Protein AF-W5NBL3-F1 (afdb_monomer)

Foldseek 3Di:
DDPPPPPPPPVPDDFDALVNLVVVLVVCVVVPPPDDPVNVVSVVLSVLLVVLLVVLVCLVVVVPPDQAALVRLVVSLVSQVPRRGDDPSSVVSVVLSVLVVVLVVVLVVQVVVCVVPNRDLVVLVVSLVSQVPRSHRYPSNVVSVVSNVVVVCCVPPPVNVVVVVVVVVVVVVVVVVVVVVVVVVVVVVVVD

InterPro domains:
  IPR013637 Lysine-specific demethylase-like domain [PF08429] (12-159)

Nearest PDB structures (foldseek):
  4e40-assembly1_A  TM=1.946E-01  e=9.598E+00  Trypanosoma congolense IL3000
  3mkq-assembly1_E  TM=2.022E-01  e=9.598E+00  Saccharomyces cerevisiae YJM789

Structure (mmCIF, N/CA/C/O backbone):
data_AF-W5NBL3-F1
#
_entry.id   AF-W5NBL3-F1
#
loop_
_atom_site.group_PDB
_atom_site.id
_atom_site.type_symbol
_atom_site.label_atom_id
_atom_site.label_alt_id
_atom_site.label_comp_id
_atom_site.label_asym_id
_atom_site.label_entity_id
_atom_site.label_seq_id
_atom_site.pdbx_PDB_ins_code
_atom_site.Cartn_x
_atom_site.Cartn_y
_atom_site.Cartn_z
_atom_site.occupancy
_atom_site.B_iso_or_equiv
_atom_site.auth_seq_id
_atom_site.auth_comp_id
_atom_site.auth_asym_id
_atom_site.auth_atom_id
_atom_site.pdbx_PDB_model_num
ATOM 1 N N . MET A 1 1 ? -31.656 20.818 53.619 1.00 37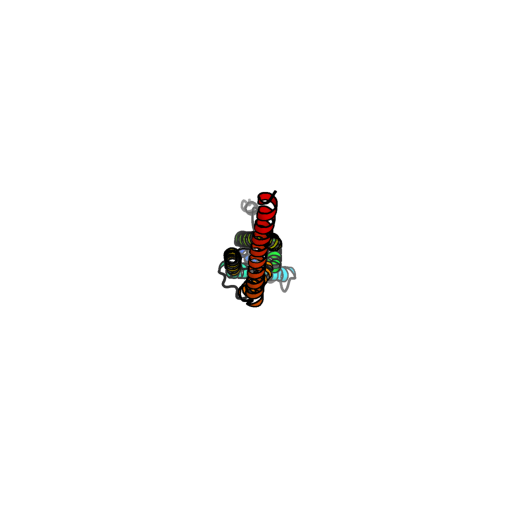.03 1 MET A N 1
ATOM 2 C CA . MET A 1 1 ? -31.880 21.407 52.280 1.00 37.03 1 MET A CA 1
ATOM 3 C C . MET A 1 1 ? -30.697 21.038 51.405 1.00 37.03 1 MET A C 1
ATOM 5 O O . MET A 1 1 ? -29.567 21.340 51.757 1.00 37.03 1 MET A O 1
ATOM 9 N N . ASN A 1 2 ? -30.972 20.262 50.359 1.00 30.50 2 ASN A N 1
ATOM 10 C CA . ASN A 1 2 ? -30.007 19.524 49.548 1.00 30.50 2 ASN A CA 1
ATOM 11 C C . ASN A 1 2 ? -29.159 20.445 48.662 1.00 30.50 2 ASN A C 1
ATOM 13 O O . ASN A 1 2 ? -29.664 20.967 47.674 1.00 30.50 2 ASN A O 1
ATOM 17 N N . VAL A 1 3 ? -27.866 20.571 48.968 1.00 37.00 3 VAL A N 1
ATOM 18 C CA . VAL A 1 3 ? -26.876 21.281 48.127 1.00 37.00 3 VAL A CA 1
ATOM 19 C C . VAL A 1 3 ? -26.026 20.295 47.299 1.00 37.00 3 VAL A C 1
ATOM 21 O O . VAL A 1 3 ? -24.990 20.648 46.759 1.00 37.00 3 VAL A O 1
ATOM 24 N N . GLN A 1 4 ? -26.452 19.036 47.150 1.00 35.47 4 GLN A N 1
ATOM 25 C CA . GLN A 1 4 ? -25.692 18.019 46.398 1.00 35.47 4 GLN A CA 1
ATOM 26 C C . GLN A 1 4 ? -26.285 17.648 45.029 1.00 35.47 4 GLN A C 1
ATOM 28 O O . GLN A 1 4 ? -25.858 16.677 44.415 1.00 35.47 4 GLN A O 1
ATOM 33 N N . ARG A 1 5 ? -27.257 18.412 44.509 1.00 39.81 5 ARG A N 1
ATOM 34 C CA . ARG A 1 5 ? -27.985 18.036 43.280 1.00 39.81 5 ARG A CA 1
ATOM 35 C C . ARG A 1 5 ? -27.506 18.684 41.977 1.00 39.81 5 ARG A C 1
ATOM 37 O O . ARG A 1 5 ? -28.115 18.435 40.946 1.00 39.81 5 ARG A O 1
ATOM 44 N N . TYR A 1 6 ? -26.429 19.467 41.992 1.00 27.86 6 TYR A N 1
ATOM 45 C CA . TYR A 1 6 ? -25.978 20.206 40.803 1.00 27.86 6 TYR A CA 1
ATOM 46 C C . TYR A 1 6 ? -24.479 20.077 40.534 1.00 27.86 6 TYR A C 1
ATOM 48 O O . TYR A 1 6 ? -23.833 21.052 40.184 1.00 27.86 6 TYR A O 1
ATOM 56 N N . ARG A 1 7 ? -23.909 18.877 40.693 1.00 37.22 7 ARG A N 1
ATOM 57 C CA . ARG A 1 7 ? -22.543 18.598 40.212 1.00 37.22 7 ARG A CA 1
ATOM 58 C C . ARG A 1 7 ? -22.493 17.612 39.035 1.00 37.22 7 ARG A C 1
ATOM 60 O O . ARG A 1 7 ? -21.424 17.136 38.692 1.00 37.22 7 ARG A O 1
ATOM 67 N N . TRP A 1 8 ? -23.645 17.334 38.419 1.00 31.02 8 TRP A N 1
ATOM 68 C CA . TRP A 1 8 ? -23.810 16.372 37.318 1.00 31.02 8 TRP A CA 1
ATOM 69 C C . TRP A 1 8 ? -24.085 17.031 35.957 1.00 31.02 8 TRP A C 1
ATOM 71 O O . TRP A 1 8 ? -24.668 16.398 35.090 1.00 31.02 8 TRP A O 1
ATOM 81 N N . ARG A 1 9 ? -23.743 18.313 35.765 1.00 35.69 9 ARG A N 1
ATOM 82 C CA . ARG A 1 9 ? -24.033 19.010 34.495 1.00 35.69 9 ARG A CA 1
ATOM 83 C C . ARG A 1 9 ? -22.911 19.917 33.987 1.00 35.69 9 ARG A C 1
ATOM 85 O O . ARG A 1 9 ? -23.159 20.824 33.215 1.00 35.69 9 ARG A O 1
ATOM 92 N N . GLU A 1 10 ? -21.678 19.700 34.431 1.00 31.27 10 GLU A N 1
ATOM 93 C CA . GLU A 1 10 ? -20.535 20.539 34.018 1.00 31.27 10 GLU A CA 1
ATOM 94 C C . GLU A 1 10 ? -19.306 19.719 33.606 1.00 31.27 10 GLU A C 1
ATOM 96 O O . GLU A 1 10 ? -18.184 20.211 33.596 1.00 31.27 10 GLU A O 1
ATOM 101 N N . ARG A 1 11 ? -19.526 18.455 33.229 1.00 33.31 11 ARG A N 1
ATOM 102 C CA . ARG A 1 11 ? -18.550 17.645 32.488 1.00 33.31 11 ARG A CA 1
ATOM 103 C C . ARG A 1 11 ? -19.181 17.091 31.206 1.00 33.31 11 ARG A C 1
ATOM 105 O O . ARG A 1 11 ? -18.960 15.955 30.828 1.00 33.31 11 ARG A O 1
ATOM 112 N N . GLU A 1 12 ? -20.054 17.898 30.610 1.00 41.16 12 GLU A N 1
ATOM 113 C CA . GLU A 1 12 ? -20.804 17.600 29.386 1.00 41.16 12 GLU A CA 1
ATOM 114 C C . GLU A 1 12 ? -20.165 18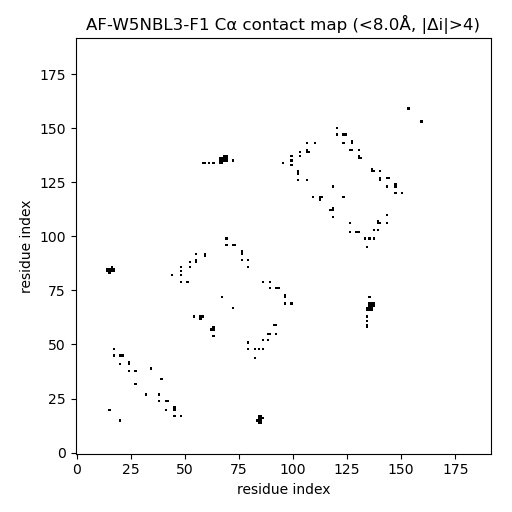.336 28.196 1.00 41.16 12 GLU A C 1
ATOM 116 O O . GLU A 1 12 ? -20.838 18.993 27.408 1.00 41.16 12 GLU A O 1
ATOM 121 N N . SER A 1 13 ? -18.836 18.270 28.103 1.00 37.91 13 SER A N 1
ATOM 122 C CA . SER A 1 13 ? -18.111 18.616 26.885 1.00 37.91 13 SER A CA 1
ATOM 123 C C . SER A 1 13 ? -16.992 17.611 26.711 1.00 37.91 13 SER A C 1
ATOM 125 O O . SER A 1 13 ? -16.124 17.494 27.573 1.00 37.91 13 SER A O 1
ATOM 127 N N . GLU A 1 14 ? -17.089 16.927 25.580 1.00 41.47 14 GLU A N 1
ATOM 128 C CA . GLU A 1 14 ? -16.038 16.166 24.924 1.00 41.47 14 GLU A CA 1
ATOM 129 C C . GLU A 1 14 ? -15.692 14.814 25.568 1.00 41.47 14 GLU A C 1
ATOM 131 O O . GLU A 1 14 ? -14.856 14.689 26.452 1.00 41.47 14 GLU A O 1
ATOM 136 N N . GLU A 1 15 ? -16.314 13.793 24.961 1.00 45.00 15 GLU A N 1
ATOM 137 C CA . GLU A 1 15 ? -15.735 12.466 24.728 1.00 45.00 15 GLU A CA 1
ATOM 138 C C . GLU A 1 15 ? -15.933 11.436 25.853 1.00 45.00 15 GLU A C 1
ATOM 140 O O . GLU A 1 15 ? -15.159 11.342 26.800 1.00 45.00 15 GLU A O 1
ATOM 145 N N . THR A 1 16 ? -16.952 10.576 25.713 1.00 50.91 16 THR A N 1
ATOM 146 C CA . THR A 1 16 ? -17.066 9.352 26.521 1.00 50.91 16 THR A CA 1
ATOM 147 C C . THR A 1 16 ? -15.869 8.448 26.227 1.00 50.91 16 THR A C 1
ATOM 149 O O . THR A 1 16 ? -15.823 7.772 25.193 1.00 50.91 16 THR A O 1
ATOM 152 N N . GLY A 1 17 ? -14.872 8.469 27.111 1.00 59.44 17 GLY A N 1
ATOM 153 C CA . GLY A 1 17 ? -13.702 7.602 27.032 1.00 59.44 17 GLY A CA 1
ATOM 154 C C . GLY A 1 17 ? -14.076 6.132 27.234 1.00 59.44 17 GLY A C 1
ATOM 155 O O . GLY A 1 17 ? -15.089 5.809 27.857 1.00 59.44 17 GLY A O 1
ATOM 156 N N . LEU A 1 18 ? -13.230 5.222 26.740 1.00 65.00 18 LEU A N 1
ATOM 157 C CA . LEU A 1 18 ? -13.359 3.771 26.951 1.00 65.00 18 LEU A CA 1
ATOM 158 C C . LEU A 1 18 ? -13.580 3.412 28.439 1.00 65.00 18 LEU A C 1
ATOM 160 O O . LEU A 1 18 ? -14.327 2.487 28.752 1.00 65.00 18 LEU A O 1
ATOM 164 N N . GLU A 1 19 ? -13.000 4.199 29.349 1.00 62.28 19 GLU A N 1
ATOM 165 C CA . GLU A 1 19 ? -13.149 4.071 30.804 1.00 62.28 19 GLU A CA 1
ATOM 166 C C . GLU A 1 19 ? -14.587 4.321 31.298 1.00 62.28 19 GLU A C 1
ATOM 168 O O . GLU A 1 19 ? -15.054 3.630 32.203 1.00 62.28 19 GLU A O 1
ATOM 173 N N . GLU A 1 20 ? -15.331 5.252 30.693 1.00 65.88 20 GLU A N 1
ATOM 174 C CA . GLU A 1 20 ? -16.729 5.518 31.063 1.00 65.88 20 GLU A CA 1
ATOM 175 C C . GLU A 1 20 ? -17.661 4.399 30.583 1.00 65.88 20 GLU A C 1
ATOM 177 O O . GLU A 1 20 ? -18.595 4.015 31.290 1.00 65.88 20 GLU A O 1
ATOM 182 N N . LEU A 1 21 ? -17.373 3.810 29.417 1.00 66.25 21 LEU A N 1
ATOM 183 C CA . LEU A 1 21 ? -18.099 2.639 28.921 1.00 66.25 21 LEU A CA 1
ATOM 184 C C . LEU A 1 21 ? -17.831 1.403 29.799 1.00 66.25 21 LEU A C 1
ATOM 186 O O . LEU A 1 21 ? -18.770 0.676 30.134 1.00 66.25 21 LEU A O 1
ATOM 190 N N . GLN A 1 22 ? -16.583 1.193 30.231 1.00 66.94 22 GLN A N 1
ATOM 191 C CA . GLN A 1 22 ? -16.223 0.131 31.179 1.00 66.94 22 GLN A CA 1
ATOM 192 C C . GLN A 1 22 ? -16.875 0.344 32.560 1.00 66.94 22 GLN A C 1
ATOM 194 O O . GLN A 1 22 ? -17.390 -0.613 33.138 1.00 66.94 22 GLN A O 1
ATOM 199 N N . ALA A 1 23 ? -16.958 1.5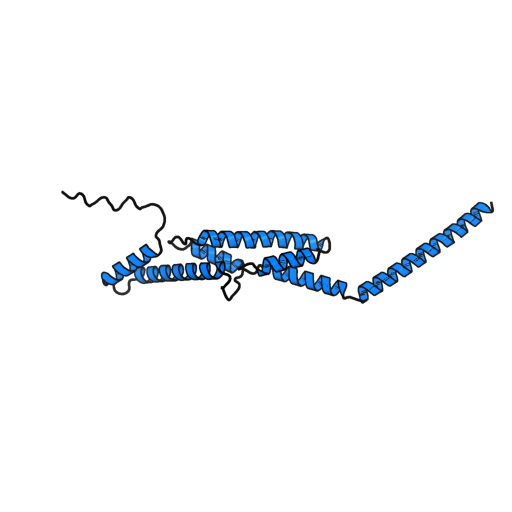85 33.052 1.00 71.62 23 ALA A N 1
ATOM 200 C CA . ALA A 1 23 ? -17.649 1.906 34.304 1.00 71.62 23 ALA A CA 1
ATOM 201 C C . ALA A 1 23 ? -19.166 1.637 34.233 1.00 71.62 23 ALA A C 1
ATOM 203 O O . ALA A 1 23 ? -19.743 1.085 35.171 1.00 71.62 23 ALA A O 1
ATOM 204 N N . LEU A 1 24 ? -19.812 1.964 33.106 1.00 66.69 24 LEU A N 1
ATOM 205 C CA . LEU A 1 24 ? -21.232 1.665 32.869 1.00 66.69 24 LEU A CA 1
ATOM 206 C C . LEU A 1 24 ? -21.509 0.157 32.799 1.00 66.69 24 LEU A C 1
ATOM 208 O O . LEU A 1 24 ? -22.550 -0.302 33.277 1.00 66.69 24 LEU A O 1
ATOM 212 N N . ARG A 1 25 ? -20.579 -0.626 32.236 1.00 68.69 25 ARG A N 1
ATOM 213 C CA . ARG A 1 25 ? -20.635 -2.095 32.272 1.00 68.69 25 ARG A CA 1
ATOM 214 C C . ARG A 1 25 ? -20.564 -2.593 33.714 1.00 68.69 25 ARG A C 1
ATOM 216 O O . ARG A 1 25 ? -21.411 -3.391 34.115 1.00 68.69 25 ARG A O 1
ATOM 223 N N . ASP A 1 26 ? -19.597 -2.117 34.491 1.00 65.94 26 ASP A N 1
ATOM 224 C CA . ASP A 1 26 ? -19.386 -2.574 35.865 1.00 65.94 26 ASP A CA 1
ATOM 225 C C . ASP A 1 26 ? -20.602 -2.236 36.751 1.00 65.94 26 ASP A C 1
ATOM 227 O O . ASP A 1 26 ? -21.132 -3.129 37.416 1.00 65.94 26 ASP A O 1
ATOM 231 N N . GLU A 1 27 ? -21.164 -1.025 36.645 1.00 70.25 27 GLU A N 1
ATOM 232 C CA . GLU A 1 27 ? -22.400 -0.630 37.347 1.00 70.25 27 GLU A CA 1
ATOM 233 C C . GLU A 1 27 ? -23.605 -1.508 36.953 1.00 70.25 27 GLU A C 1
ATOM 235 O O . GLU A 1 27 ? -24.423 -1.896 37.796 1.00 70.25 27 GLU A O 1
ATOM 240 N N . ALA A 1 28 ? -23.719 -1.873 35.674 1.00 64.19 28 ALA A N 1
ATOM 241 C CA . ALA A 1 28 ? -24.789 -2.736 35.184 1.00 64.19 28 ALA A CA 1
ATOM 242 C C . ALA A 1 28 ? -24.640 -4.200 35.654 1.00 64.19 28 ALA A C 1
ATOM 244 O O . ALA A 1 28 ? -25.650 -4.850 35.955 1.00 64.19 28 ALA A O 1
ATOM 245 N N . THR A 1 29 ? -23.407 -4.705 35.791 1.00 60.53 29 THR A N 1
ATOM 246 C CA . THR A 1 29 ? -23.136 -6.030 36.381 1.00 60.53 29 THR A CA 1
ATOM 247 C C . THR A 1 29 ? -23.397 -6.057 37.888 1.00 60.53 29 THR A C 1
ATOM 249 O O . THR A 1 29 ? -23.978 -7.017 38.401 1.00 60.53 29 THR A O 1
ATOM 252 N N . GLU A 1 30 ? -23.066 -4.974 38.592 1.00 61.22 30 GLU A N 1
ATOM 253 C CA . GLU A 1 30 ? -23.263 -4.834 40.036 1.00 61.22 30 GLU A CA 1
ATOM 254 C C . GLU A 1 30 ? -24.755 -4.722 40.393 1.00 61.22 30 GLU A C 1
ATOM 256 O O . GLU A 1 30 ? -25.224 -5.291 41.385 1.00 61.22 30 GLU A O 1
ATOM 261 N N . ARG A 1 31 ? -25.544 -4.082 39.518 1.00 61.78 31 ARG A N 1
ATOM 262 C CA . ARG A 1 31 ? -27.007 -3.987 39.639 1.00 61.78 31 ARG A CA 1
ATOM 263 C C . ARG A 1 31 ? -27.772 -5.246 39.225 1.00 61.78 31 ARG A C 1
ATOM 265 O O . ARG A 1 31 ? -28.998 -5.251 39.339 1.00 61.78 31 ARG A O 1
ATOM 272 N N . LYS A 1 32 ? -27.079 -6.320 38.822 1.00 54.59 32 LYS A N 1
ATOM 273 C CA . LYS A 1 32 ? -27.667 -7.623 38.459 1.00 54.59 32 LYS A CA 1
ATOM 274 C C . LYS A 1 32 ? -28.821 -7.495 37.460 1.00 54.59 32 LYS A C 1
ATOM 276 O O . LYS A 1 32 ? -29.897 -8.042 37.689 1.00 54.59 32 LYS A O 1
ATOM 281 N N . PHE A 1 33 ? -28.608 -6.782 36.356 1.00 50.31 33 PHE A N 1
ATOM 282 C CA . PHE A 1 33 ? -29.510 -6.860 35.206 1.00 50.31 33 PHE A CA 1
ATOM 283 C C . PHE A 1 33 ? -29.160 -8.123 34.398 1.00 50.31 33 PHE A C 1
ATOM 285 O O . PHE A 1 33 ? -28.118 -8.130 33.744 1.00 50.31 33 PHE A O 1
ATOM 292 N N . PRO A 1 34 ? -29.953 -9.214 34.451 1.00 51.62 34 PRO A N 1
ATOM 293 C CA . PRO A 1 34 ? -29.682 -10.386 33.624 1.00 51.62 34 PRO A CA 1
ATOM 294 C C . PRO A 1 34 ? -29.921 -10.037 32.143 1.00 51.62 34 PRO A C 1
ATOM 296 O O . PRO A 1 34 ? -30.946 -9.440 31.827 1.00 51.62 34 PRO A O 1
ATOM 299 N N . ASP A 1 35 ? -28.948 -10.369 31.284 1.00 54.84 35 ASP A N 1
ATOM 300 C CA . ASP A 1 35 ? -28.950 -10.285 29.807 1.00 54.84 35 ASP A CA 1
ATOM 301 C C . ASP A 1 35 ? -29.894 -9.236 29.193 1.00 54.84 35 ASP A C 1
ATOM 303 O O . ASP A 1 35 ? -30.949 -9.534 28.633 1.00 54.84 35 ASP A O 1
ATOM 307 N N . ASN A 1 36 ? -29.491 -7.971 29.290 1.00 65.44 36 ASN A N 1
ATOM 308 C CA . ASN A 1 36 ? -30.142 -6.881 28.574 1.00 65.44 36 ASN A CA 1
ATOM 309 C C . ASN A 1 36 ? -29.451 -6.687 27.212 1.00 65.44 36 ASN A C 1
ATOM 311 O O . ASN A 1 36 ? -28.223 -6.609 27.154 1.00 65.44 36 ASN A O 1
ATOM 315 N N . GLU A 1 37 ? -30.210 -6.539 26.124 1.00 73.56 37 GLU A N 1
ATOM 316 C CA . GLU A 1 37 ? -29.665 -6.213 24.793 1.00 73.56 37 GLU A CA 1
ATOM 317 C C . GLU A 1 37 ? -28.780 -4.957 24.821 1.00 73.56 37 GLU A C 1
ATOM 319 O O . GLU A 1 37 ? -27.816 -4.847 24.067 1.00 73.56 37 GLU A O 1
ATOM 324 N N . LEU A 1 38 ? -29.066 -4.022 25.732 1.00 74.88 38 LEU A N 1
ATOM 325 C CA . LEU A 1 38 ? -28.245 -2.832 25.952 1.00 74.88 38 LEU A CA 1
ATOM 326 C C . LEU A 1 38 ? -26.861 -3.165 26.528 1.00 74.88 38 LEU A C 1
ATOM 328 O O . LEU A 1 38 ? -25.880 -2.550 26.123 1.00 74.88 38 LEU A O 1
ATOM 332 N N . LEU A 1 39 ? -26.772 -4.147 27.430 1.00 70.25 39 LEU A N 1
ATOM 333 C CA . LEU A 1 39 ? -25.507 -4.642 27.983 1.00 70.25 39 LEU A CA 1
ATOM 334 C C . LEU A 1 39 ? -24.698 -5.386 26.919 1.00 70.25 39 LEU A C 1
ATOM 336 O O . LEU A 1 39 ? -23.488 -5.200 26.835 1.00 70.25 39 LEU A O 1
ATOM 340 N N . GLN A 1 40 ? -25.361 -6.190 26.081 1.00 74.44 40 GLN A N 1
ATOM 341 C CA . GLN A 1 40 ? -24.688 -6.850 24.963 1.00 74.44 40 GLN A CA 1
ATOM 342 C C . GLN A 1 40 ? -24.153 -5.827 23.964 1.00 74.44 40 GLN A C 1
ATOM 344 O O . GLN A 1 40 ? -22.967 -5.873 23.660 1.00 74.44 40 GLN A O 1
ATOM 349 N N . ARG A 1 41 ? -24.972 -4.850 23.550 1.00 77.94 41 ARG A N 1
ATOM 350 C CA . ARG A 1 41 ? -24.534 -3.749 22.676 1.00 77.94 41 ARG A CA 1
ATOM 351 C C . ARG A 1 41 ? -23.380 -2.954 23.282 1.00 77.94 41 ARG A C 1
ATOM 353 O O . ARG A 1 41 ? -22.438 -2.653 22.565 1.00 77.94 41 ARG A O 1
ATOM 360 N N . LEU A 1 42 ? -23.423 -2.647 24.581 1.00 74.81 42 LEU A N 1
ATOM 361 C CA . LEU A 1 42 ? -22.331 -1.957 25.275 1.00 74.81 42 LEU A CA 1
ATOM 362 C C . LEU A 1 42 ? -21.039 -2.786 25.255 1.00 74.81 42 LEU A C 1
ATOM 364 O O . LEU A 1 42 ? -19.984 -2.252 24.931 1.00 74.81 42 LEU A O 1
ATOM 368 N N . ASN A 1 43 ? -21.120 -4.088 25.542 1.00 76.56 43 ASN A N 1
ATOM 369 C CA . ASN A 1 43 ? -19.968 -4.988 25.485 1.00 76.56 43 ASN A CA 1
ATOM 370 C C . ASN A 1 43 ? -19.405 -5.124 24.065 1.00 76.56 43 ASN A C 1
ATOM 372 O O . ASN A 1 43 ? -18.189 -5.184 23.914 1.00 76.56 43 ASN A O 1
ATOM 376 N N . THR A 1 44 ? -20.260 -5.151 23.035 1.00 78.88 44 THR A N 1
ATOM 377 C CA . THR A 1 44 ? -19.808 -5.154 21.635 1.00 78.88 44 THR A CA 1
ATOM 378 C C . THR A 1 44 ? -19.071 -3.861 21.313 1.00 78.88 44 THR A C 1
ATOM 380 O O . THR A 1 44 ? -17.947 -3.922 20.838 1.00 78.88 44 THR A O 1
ATOM 383 N N . THR A 1 45 ? -19.632 -2.701 21.673 1.00 77.94 45 THR A N 1
ATOM 384 C CA . THR A 1 45 ? -18.971 -1.407 21.461 1.00 77.94 45 THR A CA 1
ATOM 385 C C . THR A 1 45 ? -17.623 -1.329 22.180 1.00 77.94 45 THR A C 1
ATOM 387 O O . THR A 1 45 ? -16.655 -0.890 21.578 1.00 77.94 45 THR A O 1
ATOM 390 N N . ILE A 1 46 ? -17.528 -1.785 23.436 1.00 75.88 46 ILE A N 1
ATOM 391 C CA . ILE A 1 46 ? -16.258 -1.812 24.186 1.00 75.88 46 ILE A CA 1
ATOM 392 C C . ILE A 1 46 ? -15.233 -2.709 23.485 1.00 75.88 46 ILE A C 1
ATOM 394 O O . ILE A 1 46 ? -14.094 -2.290 23.290 1.00 75.88 46 ILE A O 1
ATOM 398 N N . ALA A 1 47 ? -15.634 -3.917 23.079 1.00 79.62 47 ALA A N 1
ATOM 399 C CA . ALA A 1 47 ? -14.753 -4.844 22.376 1.00 79.62 47 ALA A CA 1
ATOM 400 C C . ALA A 1 47 ? -14.289 -4.278 21.022 1.00 79.62 47 ALA A C 1
ATOM 402 O O . ALA A 1 47 ? -13.113 -4.397 20.679 1.00 79.62 47 ALA A O 1
ATOM 403 N N . ASP A 1 48 ? -15.180 -3.616 20.282 1.00 79.31 48 ASP A N 1
ATOM 404 C CA . ASP A 1 48 ? -14.867 -2.970 19.005 1.00 79.31 48 ASP A CA 1
ATOM 405 C C . ASP A 1 48 ? -13.906 -1.784 19.192 1.00 79.31 48 ASP A C 1
ATOM 407 O O . ASP A 1 48 ? -12.981 -1.599 18.393 1.00 79.31 48 ASP A O 1
ATOM 411 N N . THR A 1 49 ? -14.061 -1.009 20.271 1.00 78.94 49 THR A N 1
ATOM 412 C CA . THR A 1 49 ? -13.129 0.065 20.641 1.00 78.94 49 THR A CA 1
ATOM 413 C C . THR A 1 49 ? -11.754 -0.486 21.019 1.00 78.94 49 THR A C 1
ATOM 415 O O . THR A 1 49 ? -10.747 -0.010 20.498 1.00 78.94 49 THR A O 1
ATOM 418 N N . GLU A 1 50 ? -11.684 -1.500 21.885 1.00 80.06 50 GLU A N 1
ATOM 419 C CA . GLU A 1 50 ? -10.423 -2.133 22.307 1.00 80.06 50 GLU A CA 1
ATOM 420 C C . GLU A 1 50 ? -9.688 -2.776 21.126 1.00 80.06 50 GLU A C 1
ATOM 422 O O . GLU A 1 50 ? -8.470 -2.628 20.980 1.00 80.06 50 GLU A O 1
ATOM 427 N N . HIS A 1 51 ? -10.432 -3.440 20.240 1.00 82.62 51 HIS A N 1
ATOM 428 C CA . HIS A 1 51 ? -9.886 -3.982 19.005 1.00 82.62 51 HIS A CA 1
ATOM 429 C C . HIS A 1 51 ? -9.329 -2.871 18.110 1.00 82.62 51 HIS A C 1
ATOM 431 O O . HIS A 1 51 ? -8.205 -2.988 17.625 1.00 82.62 51 HIS A O 1
ATOM 437 N N . SER A 1 52 ? -10.066 -1.768 17.948 1.00 79.00 52 SER A N 1
ATOM 438 C CA . SER A 1 52 ? -9.615 -0.631 17.140 1.00 79.00 52 SER A CA 1
ATOM 439 C C . SER A 1 52 ? -8.336 -0.005 17.705 1.00 79.00 52 SER A C 1
ATOM 441 O O . SER A 1 52 ? -7.384 0.201 16.961 1.00 79.00 52 SER A O 1
ATOM 443 N N . VAL A 1 53 ? -8.247 0.206 19.021 1.00 80.56 53 VAL A N 1
ATOM 444 C CA . VAL A 1 53 ? -7.027 0.721 19.675 1.00 80.56 53 VAL A CA 1
ATOM 445 C C . VAL A 1 53 ? -5.838 -0.228 19.476 1.00 80.56 53 VAL A C 1
ATOM 447 O O . VAL A 1 53 ? -4.725 0.224 19.203 1.00 80.56 53 VAL A O 1
ATOM 450 N N . THR A 1 54 ? -6.070 -1.540 19.563 1.00 81.62 54 THR A N 1
ATOM 451 C CA . THR A 1 54 ? -5.027 -2.557 19.352 1.00 81.62 54 THR A CA 1
ATOM 452 C C . THR A 1 54 ? -4.510 -2.519 17.913 1.00 81.62 54 THR A C 1
ATOM 454 O O . THR A 1 54 ? -3.303 -2.423 17.697 1.00 81.62 54 THR A O 1
ATOM 457 N N . VAL A 1 55 ? -5.414 -2.498 16.928 1.00 82.19 55 VAL A N 1
ATOM 458 C CA . VAL A 1 55 ? -5.062 -2.403 15.502 1.00 82.19 55 VAL A CA 1
ATOM 459 C C . VAL A 1 55 ? -4.325 -1.092 15.204 1.00 82.19 55 VAL A C 1
ATOM 461 O O . VAL A 1 55 ? -3.319 -1.117 14.499 1.00 82.19 55 VAL A O 1
ATOM 464 N N . CYS A 1 56 ? -4.741 0.041 15.785 1.00 79.69 56 CYS A N 1
ATOM 465 C CA . CYS A 1 56 ? -4.005 1.307 15.677 1.00 79.69 56 CYS A CA 1
ATOM 466 C C . CYS A 1 56 ? -2.563 1.167 16.181 1.00 79.69 56 CYS A C 1
ATOM 468 O O . CYS A 1 56 ? -1.629 1.560 15.485 1.00 79.69 56 CYS A O 1
ATOM 470 N N . GLY A 1 57 ? -2.371 0.577 17.365 1.00 80.00 57 GLY A N 1
ATOM 471 C CA . GLY A 1 57 ? -1.043 0.361 17.941 1.00 80.00 57 GLY A CA 1
ATOM 472 C C . GLY A 1 57 ? -0.154 -0.520 17.061 1.00 80.00 57 GLY A C 1
ATOM 473 O O . GLY A 1 57 ? 1.012 -0.195 16.830 1.00 80.00 57 GLY A O 1
ATOM 474 N N . GLU A 1 58 ? -0.699 -1.602 16.511 1.00 82.94 58 GLU A N 1
ATOM 475 C CA . GLU A 1 58 ? 0.026 -2.496 15.600 1.00 82.94 58 GLU A CA 1
ATOM 476 C C . GLU A 1 58 ? 0.389 -1.816 14.269 1.00 82.94 58 GLU A C 1
ATOM 478 O O . GLU A 1 58 ? 1.501 -1.999 13.762 1.00 82.94 58 GLU A O 1
ATOM 483 N N . LEU A 1 59 ? -0.517 -0.998 13.720 1.00 80.62 59 LEU A N 1
ATOM 484 C CA . LEU A 1 59 ? -0.291 -0.234 12.490 1.00 80.62 59 LEU A CA 1
ATOM 485 C C . LEU A 1 59 ? 0.791 0.833 12.671 1.00 80.62 59 LEU A C 1
ATOM 487 O O . LEU A 1 59 ? 1.704 0.927 11.853 1.00 80.62 59 LEU A O 1
ATOM 491 N N . LEU A 1 60 ? 0.728 1.599 13.760 1.00 77.62 60 LEU A N 1
ATOM 492 C CA . LEU A 1 60 ? 1.697 2.656 14.065 1.00 77.62 60 LEU A CA 1
ATOM 493 C C . LEU A 1 60 ? 3.088 2.083 14.361 1.00 77.62 60 LEU A C 1
ATOM 495 O O . LEU A 1 60 ? 4.107 2.647 13.957 1.00 77.62 60 LEU A O 1
ATOM 499 N N . THR A 1 61 ? 3.152 0.921 15.012 1.00 77.88 61 THR A N 1
ATOM 500 C CA . THR A 1 61 ? 4.420 0.240 15.317 1.00 77.88 61 THR A CA 1
ATOM 501 C C . THR A 1 61 ? 4.973 -0.582 14.151 1.00 77.88 61 THR A C 1
ATOM 503 O O . THR A 1 61 ? 6.060 -1.140 14.282 1.00 77.88 61 THR A O 1
ATOM 506 N N . HIS A 1 62 ? 4.271 -0.644 13.010 1.00 69.44 62 HIS A N 1
ATOM 507 C CA . HIS A 1 62 ? 4.631 -1.466 11.844 1.00 69.44 62 HIS A CA 1
ATOM 508 C C . HIS A 1 62 ? 4.798 -2.962 12.185 1.00 69.44 62 HIS A C 1
ATOM 510 O O . HIS A 1 62 ? 5.468 -3.705 11.469 1.00 69.44 62 HIS A O 1
ATOM 516 N N . THR A 1 63 ? 4.197 -3.414 13.289 1.00 65.56 63 THR A N 1
ATOM 517 C CA . THR A 1 63 ? 4.236 -4.815 13.743 1.00 65.56 63 THR A CA 1
ATOM 518 C C . THR A 1 63 ? 3.056 -5.623 13.219 1.00 65.56 63 THR A C 1
ATOM 520 O O . THR A 1 63 ? 3.035 -6.851 13.345 1.00 65.56 63 THR A O 1
ATOM 523 N N . HIS A 1 64 ? 2.086 -4.947 12.601 1.00 67.50 64 HIS A N 1
ATOM 524 C CA . HIS A 1 64 ? 0.918 -5.578 12.020 1.00 67.50 64 HIS A CA 1
ATOM 525 C C . HIS A 1 64 ? 1.347 -6.595 10.946 1.00 67.50 64 HIS A C 1
ATOM 527 O O . HIS A 1 64 ? 1.815 -6.242 9.863 1.00 67.50 64 HIS A O 1
ATOM 533 N N . SER A 1 65 ? 1.183 -7.888 11.252 1.00 58.78 65 SER A N 1
ATOM 534 C CA . SER A 1 65 ? 1.675 -9.000 10.415 1.00 58.78 65 SER A CA 1
ATOM 535 C C . SER A 1 65 ? 1.032 -9.068 9.028 1.00 58.78 65 SER A C 1
ATOM 537 O O . SER A 1 65 ? 1.525 -9.774 8.149 1.00 58.78 65 SER A O 1
ATOM 539 N N . ARG A 1 66 ? -0.081 -8.360 8.813 1.00 69.62 66 ARG A N 1
ATOM 540 C CA . ARG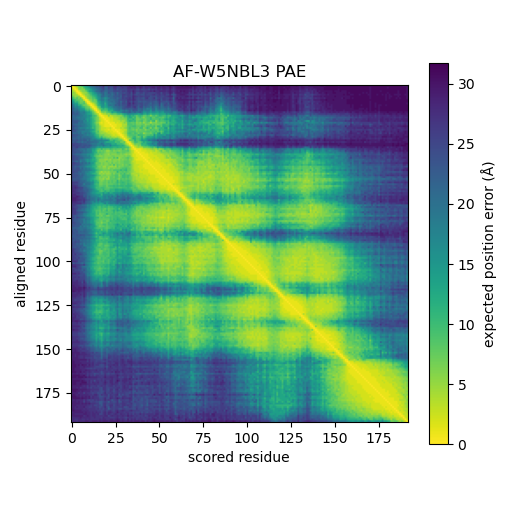 A 1 66 ? -0.821 -8.363 7.552 1.00 69.62 66 ARG A CA 1
ATOM 541 C C . ARG A 1 66 ? -0.960 -6.943 7.019 1.00 69.62 66 ARG A C 1
ATOM 543 O O . ARG A 1 66 ? -1.746 -6.177 7.552 1.00 69.62 66 ARG A O 1
ATOM 550 N N . ARG A 1 67 ? -0.241 -6.575 5.960 1.00 67.44 67 ARG A N 1
ATOM 551 C CA . ARG A 1 67 ? -0.431 -5.256 5.329 1.00 67.44 67 ARG A CA 1
ATOM 552 C C . ARG A 1 67 ? -1.905 -5.092 4.946 1.00 67.44 67 ARG A C 1
ATOM 554 O O . ARG A 1 67 ? -2.460 -5.973 4.288 1.00 67.44 67 ARG A O 1
ATOM 561 N N . MET A 1 68 ? -2.535 -4.018 5.410 1.00 75.00 68 MET A N 1
ATOM 562 C CA . MET A 1 68 ? -3.923 -3.711 5.063 1.00 75.00 68 MET A CA 1
ATOM 563 C C . MET A 1 68 ? -3.945 -3.013 3.700 1.00 75.00 68 MET A C 1
ATOM 565 O O . MET A 1 68 ? -2.994 -2.327 3.324 1.00 75.00 68 MET A O 1
ATOM 569 N N . THR A 1 69 ? -5.007 -3.182 2.925 1.00 79.00 69 THR A N 1
ATOM 570 C CA . THR A 1 69 ? -5.210 -2.394 1.700 1.00 79.00 69 THR A CA 1
ATOM 571 C C . THR A 1 69 ? -5.663 -0.975 2.046 1.00 79.00 69 THR A C 1
ATOM 573 O O . THR A 1 69 ? -6.163 -0.717 3.142 1.00 79.00 69 THR A O 1
ATOM 576 N N . LEU A 1 70 ? -5.520 -0.032 1.109 1.00 78.81 70 LEU A N 1
ATOM 577 C CA . LEU A 1 70 ? -6.029 1.330 1.308 1.00 78.81 70 LEU A CA 1
ATOM 578 C C . LEU A 1 70 ? -7.533 1.342 1.621 1.00 78.81 70 LEU A C 1
ATOM 580 O O . LEU A 1 70 ? -7.972 2.098 2.483 1.00 78.81 70 LEU A O 1
ATOM 584 N N . ASP A 1 71 ? -8.311 0.502 0.940 1.00 79.19 71 ASP A N 1
ATOM 585 C CA . ASP A 1 71 ? -9.756 0.411 1.156 1.00 79.19 71 ASP A CA 1
ATOM 586 C C . ASP A 1 71 ? -10.079 -0.139 2.550 1.00 79.19 71 ASP A C 1
ATOM 588 O O . ASP A 1 71 ? -10.983 0.359 3.220 1.00 79.19 71 ASP A O 1
ATOM 592 N N . GLU A 1 72 ? -9.302 -1.111 3.035 1.00 82.50 72 GLU A N 1
ATOM 593 C CA . GLU A 1 72 ? -9.420 -1.612 4.407 1.00 82.50 72 GLU A CA 1
ATOM 594 C C . GLU A 1 72 ? -9.059 -0.543 5.445 1.00 82.50 72 GLU A C 1
ATOM 596 O O . GLU A 1 72 ? -9.758 -0.434 6.453 1.00 82.50 72 GLU A O 1
ATOM 601 N N . LEU A 1 73 ? -8.021 0.266 5.194 1.00 82.69 73 LEU A N 1
ATOM 602 C CA . LEU A 1 73 ? -7.632 1.378 6.067 1.00 82.69 73 LEU A CA 1
ATOM 603 C C . LEU A 1 73 ? -8.723 2.458 6.114 1.00 82.69 73 LEU A C 1
ATOM 605 O O . LEU A 1 73 ? -9.071 2.931 7.194 1.00 82.69 73 LEU A O 1
ATOM 609 N N . LYS A 1 74 ? -9.321 2.802 4.968 1.00 82.44 74 LYS A N 1
ATOM 610 C CA . LYS A 1 74 ? -10.455 3.740 4.887 1.00 82.44 74 LYS A CA 1
ATOM 611 C C . LYS A 1 74 ? -11.675 3.216 5.634 1.00 82.44 74 LYS A C 1
ATOM 613 O O . LYS A 1 74 ? -12.197 3.901 6.507 1.00 82.44 74 LYS A O 1
ATOM 618 N N . ALA A 1 75 ? -12.059 1.965 5.380 1.00 84.06 75 ALA A N 1
ATOM 619 C CA . ALA A 1 75 ? -13.157 1.320 6.093 1.00 84.06 75 ALA A CA 1
ATOM 620 C C . ALA A 1 75 ? -12.894 1.230 7.607 1.00 84.06 75 ALA A C 1
ATOM 622 O O . ALA A 1 75 ? -13.827 1.272 8.406 1.00 84.06 75 ALA A O 1
ATOM 623 N N . PHE A 1 76 ? -11.633 1.098 8.023 1.00 83.00 76 PHE A N 1
ATOM 624 C CA . PHE A 1 76 ? -11.250 1.111 9.430 1.00 83.00 76 PHE A CA 1
ATOM 625 C C . PHE A 1 76 ? -11.398 2.501 10.064 1.00 83.00 76 PHE A C 1
ATOM 627 O O . PHE A 1 76 ? -11.979 2.599 11.143 1.00 83.00 76 PHE A O 1
ATOM 634 N N . VAL A 1 77 ? -10.977 3.570 9.382 1.00 82.12 77 VAL A N 1
ATOM 635 C CA . VAL A 1 77 ? -11.207 4.956 9.835 1.00 82.12 77 VAL A CA 1
ATOM 636 C C . VAL A 1 77 ? -12.703 5.267 9.938 1.00 82.12 77 VAL A C 1
ATOM 638 O O . VAL A 1 77 ? -13.133 5.837 10.940 1.00 82.12 77 VAL A O 1
ATOM 641 N N . ASP A 1 78 ? -13.508 4.829 8.967 1.00 81.69 78 ASP A N 1
ATOM 642 C CA . ASP A 1 78 ? -14.966 5.001 8.997 1.00 81.69 78 ASP A CA 1
ATOM 643 C C . ASP A 1 78 ? -15.606 4.246 10.170 1.00 81.69 78 ASP A C 1
ATOM 645 O O . ASP A 1 78 ? -16.460 4.792 10.874 1.00 81.69 78 ASP A O 1
ATOM 649 N N . ARG A 1 79 ? -15.156 3.009 10.440 1.00 80.12 79 ARG A N 1
ATOM 650 C CA . ARG A 1 79 ? -15.578 2.252 11.629 1.00 80.12 79 ARG A CA 1
ATOM 651 C C . ARG A 1 79 ? -15.224 2.996 12.912 1.00 80.12 79 ARG A C 1
ATOM 653 O O . ARG A 1 79 ? -16.098 3.149 13.759 1.00 80.12 79 ARG A O 1
ATOM 660 N N . MET A 1 80 ? -14.004 3.518 13.036 1.00 76.38 80 MET A N 1
ATOM 661 C CA . MET A 1 80 ? -13.596 4.295 14.210 1.00 76.38 80 MET A CA 1
ATOM 662 C C . MET A 1 80 ? -14.418 5.575 14.387 1.00 76.38 80 MET A C 1
ATOM 664 O O . MET A 1 80 ? -14.780 5.910 15.508 1.00 76.38 80 MET A O 1
ATOM 668 N N . HIS A 1 81 ? -14.774 6.256 13.296 1.00 70.38 81 HIS A N 1
ATOM 669 C CA . HIS A 1 81 ? -15.633 7.441 13.338 1.00 70.38 81 HIS A CA 1
ATOM 670 C C . HIS A 1 81 ? -17.096 7.103 13.688 1.00 70.38 81 HIS A C 1
ATOM 672 O O . HIS A 1 81 ? -17.841 7.954 14.176 1.00 70.38 81 HIS A O 1
ATOM 678 N N . SER A 1 82 ? -17.536 5.870 13.426 1.00 77.12 82 SER A N 1
ATOM 679 C CA . SER A 1 82 ? -18.879 5.395 13.784 1.00 77.12 82 SER A CA 1
ATOM 680 C C . SER A 1 82 ? -19.012 4.963 15.248 1.00 77.12 82 SER A C 1
ATOM 682 O O . SER A 1 82 ? -20.133 4.780 15.731 1.00 77.12 82 SER A O 1
ATOM 684 N N . LEU A 1 83 ? -17.891 4.807 15.960 1.00 76.50 83 LEU A N 1
ATOM 685 C CA . LEU A 1 83 ? -17.898 4.457 17.373 1.00 76.50 83 LEU A CA 1
ATOM 686 C C . LEU A 1 83 ? -18.258 5.688 18.224 1.00 76.50 83 LEU A C 1
ATOM 688 O O . LEU A 1 83 ? -17.793 6.792 17.954 1.00 76.50 83 LEU A O 1
ATOM 692 N N . PRO A 1 84 ? -19.054 5.520 19.293 1.00 60.97 84 PRO A N 1
ATOM 693 C CA . PRO A 1 84 ? -19.442 6.614 20.184 1.00 60.97 84 PRO A CA 1
ATOM 694 C C . PRO A 1 84 ? -18.313 7.066 21.130 1.00 60.97 84 PRO A C 1
ATOM 696 O O . PRO A 1 84 ? -18.552 7.883 22.012 1.00 60.97 84 PRO A O 1
ATOM 699 N N . CYS A 1 85 ? -17.104 6.520 20.994 1.00 60.59 85 CYS A N 1
ATOM 700 C CA . CYS A 1 85 ? -15.954 6.795 21.850 1.00 60.59 85 CYS A CA 1
ATOM 701 C C . CYS A 1 85 ? -14.857 7.532 21.082 1.00 60.59 85 CYS A C 1
ATOM 703 O O . CYS A 1 85 ? -14.655 7.281 19.892 1.00 60.59 85 CYS A O 1
ATOM 705 N N . VAL A 1 86 ? -14.083 8.360 21.781 1.00 65.25 86 VAL A N 1
ATOM 706 C CA . VAL A 1 86 ? -12.905 8.982 21.174 1.00 65.25 86 VAL A CA 1
ATOM 707 C C . VAL A 1 86 ? -11.676 8.121 21.361 1.00 65.25 86 VAL A C 1
ATOM 709 O O . VAL A 1 86 ? -11.303 7.730 22.465 1.00 65.25 86 VAL A O 1
ATOM 712 N N . ILE A 1 87 ? -11.069 7.811 20.222 1.00 69.62 87 ILE A N 1
ATOM 713 C CA . ILE A 1 87 ? -9.828 7.066 20.102 1.00 69.62 87 ILE A CA 1
ATOM 714 C C . ILE A 1 87 ? -8.736 8.104 19.861 1.00 69.62 87 ILE A C 1
ATOM 716 O O . ILE A 1 87 ? -8.706 8.737 18.809 1.00 69.62 87 ILE A O 1
ATOM 720 N N . SER A 1 88 ? -7.833 8.281 20.823 1.00 70.06 88 SER A N 1
ATOM 721 C CA . SER A 1 88 ? -6.750 9.271 20.743 1.00 70.06 88 SER A CA 1
ATOM 722 C C . SER A 1 88 ? -5.798 9.032 19.566 1.00 70.06 88 SER A C 1
ATOM 724 O O . SER A 1 88 ? -5.239 9.980 19.028 1.00 70.06 88 SER A O 1
ATOM 726 N N . GLN A 1 89 ? -5.660 7.781 19.113 1.00 72.12 89 GLN A N 1
ATOM 727 C CA . GLN A 1 89 ? -4.843 7.425 17.948 1.00 72.12 89 GLN A CA 1
ATOM 728 C C . GLN A 1 89 ? -5.545 7.674 16.599 1.00 72.12 89 GLN A C 1
ATOM 730 O O . GLN A 1 89 ? -4.954 7.427 15.549 1.00 72.12 89 GLN A O 1
ATOM 735 N N . LEU A 1 90 ? -6.800 8.148 16.586 1.00 76.56 90 LEU A N 1
ATOM 736 C CA . LEU A 1 90 ? -7.560 8.365 15.350 1.00 76.56 90 LEU A CA 1
ATOM 737 C C . LEU A 1 90 ? -6.865 9.363 14.417 1.00 76.56 90 LEU A C 1
ATOM 739 O O . LEU A 1 90 ? -6.812 9.139 13.208 1.00 76.56 90 LEU A O 1
ATOM 743 N N . ASP A 1 91 ? -6.320 10.446 14.967 1.00 76.19 91 ASP A N 1
ATOM 744 C CA . ASP A 1 91 ? -5.636 11.470 14.175 1.00 76.19 91 ASP A CA 1
ATOM 745 C C . ASP A 1 91 ? -4.316 10.955 13.591 1.00 76.19 91 ASP A C 1
ATOM 747 O O . ASP A 1 91 ? -3.968 11.283 12.458 1.00 76.19 91 ASP A O 1
ATOM 751 N N . GLU A 1 92 ? -3.627 10.065 14.304 1.00 79.19 92 GLU A N 1
ATOM 752 C CA . GLU A 1 92 ? -2.414 9.409 13.812 1.00 79.19 92 GLU A CA 1
ATOM 753 C C . GLU A 1 92 ? -2.732 8.458 12.647 1.00 79.19 92 GLU A C 1
ATOM 755 O O . GLU A 1 92 ? -2.041 8.466 11.627 1.00 79.19 92 GLU A O 1
ATOM 760 N N . VAL A 1 93 ? -3.826 7.692 12.735 1.00 80.94 93 VAL A N 1
ATOM 761 C CA . VAL A 1 93 ? -4.281 6.826 11.632 1.00 80.94 93 VAL A CA 1
ATOM 762 C C . VAL A 1 93 ? -4.762 7.644 10.429 1.00 80.94 93 VAL A C 1
ATOM 764 O O . VAL A 1 93 ? -4.503 7.261 9.287 1.00 80.94 93 VAL A O 1
ATOM 767 N N . LYS A 1 94 ? -5.409 8.795 10.648 1.00 82.12 94 LYS A N 1
ATOM 768 C CA . LYS A 1 94 ? -5.750 9.731 9.564 1.00 82.12 94 LYS A CA 1
ATOM 769 C C . LYS A 1 94 ? -4.498 10.302 8.898 1.00 82.12 94 LYS A C 1
ATOM 771 O O . LYS A 1 94 ? -4.436 10.320 7.673 1.00 82.12 94 LYS A O 1
ATOM 776 N N . ALA A 1 95 ? -3.481 10.689 9.667 1.00 84.38 95 ALA A N 1
ATOM 777 C CA . ALA A 1 95 ? -2.208 11.157 9.117 1.00 84.38 95 ALA A CA 1
ATOM 778 C C . ALA A 1 95 ? -1.493 10.060 8.303 1.00 84.38 95 ALA A C 1
ATOM 780 O O . ALA A 1 95 ? -0.921 10.333 7.241 1.00 84.38 95 ALA A O 1
ATOM 781 N N . LEU A 1 96 ? -1.566 8.799 8.747 1.00 84.00 96 LEU A N 1
ATOM 782 C CA . LEU A 1 96 ? -1.095 7.656 7.961 1.00 84.00 96 LEU A CA 1
ATOM 783 C C . LEU A 1 96 ? -1.872 7.523 6.647 1.00 84.00 96 LEU A C 1
ATOM 785 O O . LEU A 1 96 ? -1.255 7.376 5.592 1.00 84.00 96 LEU A O 1
ATOM 789 N N . LEU A 1 97 ? -3.204 7.618 6.684 1.00 83.81 97 LEU A N 1
ATOM 790 C CA . LEU A 1 97 ? -4.040 7.577 5.484 1.00 83.81 97 LEU A CA 1
ATOM 791 C C . LEU A 1 97 ? -3.675 8.704 4.505 1.00 83.81 97 LEU A C 1
ATOM 793 O O . LEU A 1 97 ? -3.464 8.435 3.324 1.00 83.81 97 LEU A O 1
ATOM 797 N N . GLU A 1 98 ? -3.523 9.937 4.989 1.00 85.94 98 GLU A N 1
ATOM 798 C CA . GLU A 1 98 ? -3.088 11.082 4.180 1.00 85.94 98 GLU A CA 1
ATOM 799 C C . GLU A 1 98 ? -1.716 10.844 3.543 1.00 85.94 98 GLU A C 1
ATOM 801 O O . GLU A 1 98 ? -1.508 11.172 2.373 1.00 85.94 98 GLU A O 1
ATOM 806 N N . THR A 1 99 ? -0.792 10.225 4.280 1.00 85.38 99 THR A N 1
ATOM 807 C CA . THR A 1 99 ? 0.538 9.868 3.771 1.00 85.38 99 THR A CA 1
ATOM 808 C C . THR A 1 99 ? 0.446 8.835 2.646 1.00 85.38 99 THR A C 1
ATOM 810 O O . THR A 1 99 ? 1.107 8.985 1.614 1.00 85.38 99 THR A O 1
ATOM 813 N N . VAL A 1 100 ? -0.406 7.814 2.796 1.00 85.50 100 VAL A N 1
ATOM 814 C CA . VAL A 1 100 ? -0.649 6.809 1.748 1.00 85.50 100 VAL A CA 1
ATOM 815 C C . VAL A 1 100 ? -1.310 7.451 0.524 1.00 85.50 100 VAL A C 1
ATOM 817 O O . VAL A 1 100 ? -0.907 7.179 -0.604 1.00 85.50 100 VAL A O 1
ATOM 820 N N . GLU A 1 101 ? -2.277 8.352 0.703 1.00 85.31 101 GLU A N 1
ATOM 821 C CA . GLU A 1 101 ? -2.924 9.060 -0.409 1.00 85.31 101 GLU A CA 1
ATOM 822 C C . GLU A 1 101 ? -1.988 10.049 -1.117 1.00 85.31 101 GLU A C 1
ATOM 824 O O . GLU A 1 101 ? -2.042 10.199 -2.341 1.00 85.31 101 GLU A O 1
ATOM 829 N N . GLN A 1 102 ? -1.107 10.722 -0.372 1.00 87.94 102 GLN A N 1
ATOM 830 C CA . GLN A 1 102 ? -0.049 11.556 -0.938 1.00 87.94 102 GLN A CA 1
ATOM 831 C C . GLN A 1 102 ? 0.881 10.712 -1.804 1.00 87.94 102 GLN A C 1
ATOM 833 O O . GLN A 1 102 ? 1.171 11.093 -2.940 1.00 87.94 102 GLN A O 1
ATOM 838 N N . PHE A 1 103 ? 1.291 9.548 -1.299 1.00 86.88 103 PHE A N 1
ATOM 839 C CA . PHE A 1 103 ? 2.066 8.589 -2.070 1.00 86.88 103 PHE A CA 1
ATOM 840 C C . PHE A 1 103 ? 1.320 8.152 -3.336 1.00 86.88 103 PHE A C 1
ATOM 842 O O . PHE A 1 103 ? 1.900 8.200 -4.418 1.00 86.88 103 PHE A O 1
ATOM 849 N N . GLN A 1 104 ? 0.028 7.815 -3.249 1.00 86.75 104 GLN A N 1
ATOM 850 C CA . GLN A 1 104 ? -0.771 7.457 -4.426 1.00 86.75 104 GLN A CA 1
ATOM 851 C C . GLN A 1 104 ? -0.807 8.567 -5.474 1.00 86.75 104 GLN A C 1
ATOM 853 O O . GLN A 1 104 ? -0.710 8.290 -6.669 1.00 86.75 104 GLN A O 1
ATOM 858 N N . ARG A 1 105 ? -0.953 9.827 -5.052 1.00 86.50 105 ARG A N 1
ATOM 859 C CA . ARG A 1 105 ? -0.958 10.973 -5.970 1.00 86.50 105 ARG A CA 1
ATOM 860 C C . ARG A 1 105 ? 0.387 11.124 -6.676 1.00 86.50 105 ARG A C 1
ATOM 862 O O . ARG A 1 105 ? 0.399 11.262 -7.899 1.00 86.50 105 ARG A O 1
ATOM 869 N N . SER A 1 106 ? 1.491 11.026 -5.939 1.00 84.19 106 SER A N 1
ATOM 870 C CA . SER A 1 106 ? 2.842 11.045 -6.511 1.00 84.19 106 SER A CA 1
ATOM 871 C C . SER A 1 106 ? 3.066 9.874 -7.470 1.00 84.19 106 SER A C 1
ATOM 873 O O . SER A 1 106 ? 3.445 10.088 -8.620 1.00 84.19 106 SER A O 1
ATOM 875 N N . ALA A 1 107 ? 2.736 8.650 -7.049 1.00 85.75 107 ALA A N 1
ATOM 876 C CA . ALA A 1 107 ? 2.861 7.445 -7.860 1.00 85.75 107 ALA A CA 1
ATOM 877 C C . ALA A 1 107 ? 2.034 7.540 -9.148 1.00 85.75 107 ALA A C 1
ATOM 879 O O . ALA A 1 107 ? 2.554 7.291 -10.228 1.00 85.75 107 ALA A O 1
ATOM 880 N N . ARG A 1 108 ? 0.772 7.988 -9.083 1.00 86.38 108 ARG A N 1
ATOM 881 C CA . ARG A 1 108 ? -0.060 8.200 -10.282 1.00 86.38 108 ARG A CA 1
ATOM 882 C C . ARG A 1 108 ? 0.483 9.282 -11.201 1.00 86.38 108 ARG A C 1
ATOM 884 O O . ARG A 1 108 ? 0.309 9.168 -12.410 1.00 86.38 108 ARG A O 1
ATOM 891 N N . SER A 1 109 ? 1.089 10.334 -10.656 1.00 84.94 109 SER A N 1
ATOM 892 C CA . SER A 1 109 ? 1.731 11.365 -11.472 1.00 84.94 109 SER A CA 1
ATOM 893 C C . SER A 1 109 ? 2.884 10.773 -12.278 1.00 84.94 109 SER A C 1
ATOM 895 O O . SER A 1 109 ? 2.974 11.020 -13.477 1.00 84.94 109 SER A O 1
ATOM 897 N N . VAL A 1 110 ? 3.713 9.946 -11.637 1.00 81.94 110 VAL A N 1
ATOM 898 C CA . VAL A 1 110 ? 4.818 9.246 -12.303 1.00 81.94 110 VAL A CA 1
ATOM 899 C C . VAL A 1 110 ? 4.295 8.223 -13.303 1.00 81.94 110 VAL A C 1
ATOM 901 O O . VAL A 1 110 ? 4.761 8.215 -14.430 1.00 81.94 110 VAL A O 1
ATOM 904 N N . LEU A 1 111 ? 3.270 7.437 -12.961 1.00 81.25 111 LEU A N 1
ATOM 905 C CA . LEU A 1 111 ? 2.651 6.480 -13.888 1.00 81.25 111 LEU A CA 1
ATOM 906 C C . LEU A 1 111 ? 2.089 7.169 -15.144 1.00 81.25 111 LEU A C 1
ATOM 908 O O . LEU A 1 111 ? 2.306 6.687 -16.248 1.00 81.25 111 LEU A O 1
ATOM 912 N N . LYS A 1 112 ? 1.430 8.327 -15.001 1.00 81.56 112 LYS A N 1
ATOM 913 C CA . LYS A 1 112 ? 0.960 9.126 -16.149 1.00 81.56 112 LYS A CA 1
ATOM 914 C C . LYS A 1 112 ? 2.108 9.719 -16.968 1.00 81.56 112 LYS A C 1
ATOM 916 O O . LYS A 1 112 ? 1.989 9.840 -18.181 1.00 81.56 112 LYS A O 1
ATOM 921 N N . GLY A 1 113 ? 3.196 10.123 -16.313 1.00 74.81 113 GLY A N 1
ATOM 922 C CA . GLY A 1 113 ? 4.406 10.597 -16.989 1.00 74.81 113 GLY A CA 1
ATOM 923 C C . GLY A 1 113 ? 5.137 9.477 -17.734 1.00 74.81 113 GLY A C 1
ATOM 924 O O . GLY A 1 113 ? 5.608 9.700 -18.845 1.00 74.81 113 GLY A O 1
ATOM 925 N N . A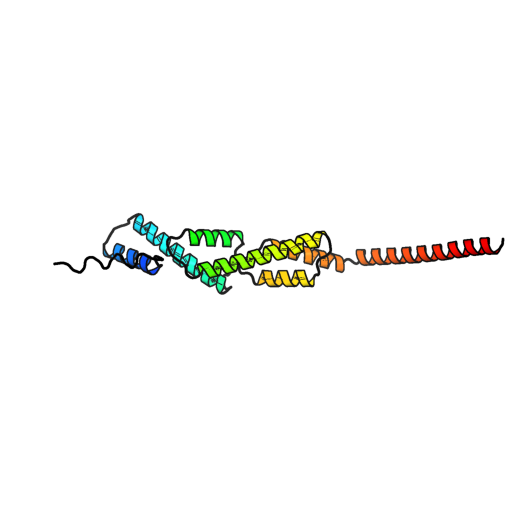LA A 1 114 ? 5.150 8.271 -17.160 1.00 65.38 114 ALA A N 1
ATOM 926 C CA . ALA A 1 114 ? 5.782 7.072 -17.703 1.00 65.38 114 ALA A CA 1
ATOM 927 C C . ALA A 1 114 ? 5.164 6.620 -19.039 1.00 65.38 114 ALA A C 1
ATOM 929 O O . ALA A 1 114 ? 5.854 6.047 -19.877 1.00 65.38 114 ALA A O 1
ATOM 930 N N . GLU A 1 115 ? 3.877 6.911 -19.264 1.00 61.25 115 GLU A N 1
ATOM 931 C CA . GLU A 1 115 ? 3.205 6.682 -20.554 1.00 61.25 115 GLU A CA 1
ATOM 932 C C . GLU A 1 115 ? 3.752 7.577 -21.682 1.00 61.25 115 GLU A C 1
ATOM 934 O O . GLU A 1 115 ? 3.644 7.223 -22.855 1.00 61.25 115 GLU A O 1
ATOM 939 N N . LEU A 1 116 ? 4.329 8.737 -21.346 1.00 60.56 116 LEU A N 1
ATOM 940 C CA . LEU A 1 116 ? 4.836 9.727 -22.306 1.00 60.56 116 LEU A CA 1
ATOM 941 C C . LEU 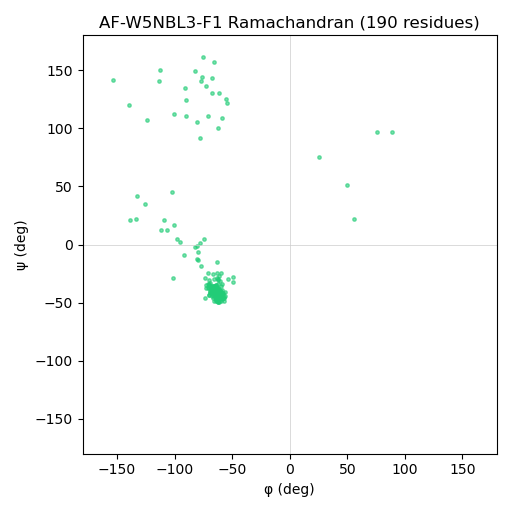A 1 116 ? 6.361 9.672 -22.475 1.00 60.56 116 LEU A C 1
ATOM 943 O O . LEU A 1 116 ? 6.870 10.035 -23.534 1.00 60.56 116 LEU A O 1
ATOM 947 N N . SER A 1 117 ? 7.089 9.248 -21.443 1.00 58.59 117 SER A N 1
ATOM 948 C CA . SER A 1 117 ? 8.548 9.122 -21.434 1.00 58.59 117 SER A CA 1
ATOM 949 C C . SER A 1 117 ? 8.949 8.051 -20.423 1.00 58.59 117 SER A C 1
ATOM 951 O O . SER A 1 117 ? 8.349 8.023 -19.353 1.00 58.59 117 SER A O 1
ATOM 953 N N . PRO A 1 118 ? 9.965 7.210 -20.685 1.00 62.38 118 PRO A N 1
ATOM 954 C CA . PRO A 1 118 ? 10.435 6.242 -19.698 1.00 62.38 118 PRO A CA 1
ATOM 955 C C . PRO A 1 118 ? 10.786 6.958 -18.386 1.00 62.38 118 PRO A C 1
ATOM 957 O O . PRO A 1 118 ? 11.581 7.900 -18.381 1.00 62.38 118 PRO A O 1
ATOM 960 N N . ALA A 1 119 ? 10.137 6.550 -17.292 1.00 66.62 119 ALA A N 1
ATOM 961 C CA . ALA A 1 119 ? 10.433 7.064 -15.960 1.00 66.62 119 ALA A CA 1
ATOM 962 C C . ALA A 1 119 ? 11.826 6.594 -15.526 1.00 66.62 119 ALA A C 1
ATOM 964 O O . ALA A 1 119 ? 12.222 5.465 -15.827 1.00 66.62 119 ALA A O 1
ATOM 965 N N . CYS A 1 120 ? 12.563 7.447 -14.813 1.00 69.75 120 CYS A N 1
ATOM 966 C CA . CYS A 1 120 ? 13.886 7.095 -14.315 1.00 69.75 120 CYS A CA 1
ATOM 967 C C . CYS A 1 120 ? 13.772 5.889 -13.359 1.00 69.75 120 CYS A C 1
ATOM 969 O O . CYS A 1 120 ? 12.956 5.933 -12.431 1.00 69.75 120 CYS A O 1
ATOM 971 N N . PRO A 1 121 ? 14.581 4.827 -13.532 1.00 75.50 121 PRO A N 1
ATOM 972 C CA . PRO A 1 121 ? 14.513 3.638 -12.678 1.00 75.50 121 PRO A CA 1
ATOM 973 C C . PRO A 1 121 ? 14.760 3.977 -11.200 1.00 75.50 121 PRO A C 1
ATOM 975 O O . PRO A 1 121 ? 14.093 3.431 -10.325 1.00 75.50 121 PRO A O 1
ATOM 978 N N . GLU A 1 122 ? 15.622 4.960 -10.928 1.00 79.25 122 GLU A N 1
ATOM 979 C CA . GLU A 1 122 ? 15.908 5.480 -9.584 1.00 79.25 122 GLU A CA 1
ATOM 980 C C . GLU A 1 122 ? 14.669 6.092 -8.900 1.00 79.25 122 GLU A C 1
ATOM 982 O O . GLU A 1 122 ? 14.446 5.895 -7.706 1.00 79.25 122 GLU A O 1
ATOM 987 N N . GLU A 1 123 ? 13.827 6.814 -9.649 1.00 81.75 123 GLU A N 1
ATOM 988 C CA . GLU A 1 123 ? 12.586 7.404 -9.125 1.00 81.75 123 GLU A CA 1
ATOM 989 C C . GLU A 1 123 ? 11.545 6.320 -8.821 1.00 81.75 123 GLU A C 1
ATOM 991 O O . GLU A 1 123 ? 10.827 6.395 -7.819 1.00 81.75 123 GLU A O 1
ATOM 996 N N . LEU A 1 124 ? 11.489 5.288 -9.666 1.00 82.81 124 LEU A N 1
ATOM 997 C CA . LEU A 1 124 ? 10.619 4.132 -9.477 1.00 82.81 124 LEU A CA 1
ATOM 998 C C . LEU A 1 124 ? 11.023 3.330 -8.231 1.00 82.81 124 LEU A C 1
ATOM 1000 O O . LEU A 1 124 ? 10.164 2.983 -7.421 1.00 82.81 124 LEU A O 1
ATOM 1004 N N . GLU A 1 125 ? 12.323 3.093 -8.040 1.00 82.69 125 GLU A N 1
ATOM 1005 C CA . GLU A 1 125 ? 12.875 2.429 -6.855 1.00 82.69 125 GLU A CA 1
ATOM 1006 C C . GLU A 1 125 ? 12.620 3.226 -5.578 1.00 82.69 125 GLU A C 1
ATOM 1008 O O . GLU A 1 125 ? 12.166 2.659 -4.583 1.00 82.69 125 GLU A O 1
ATOM 1013 N N . ALA A 1 126 ? 12.825 4.546 -5.610 1.00 86.50 126 ALA A N 1
ATOM 1014 C CA . ALA A 1 126 ? 12.534 5.414 -4.473 1.00 86.50 126 ALA A CA 1
ATOM 1015 C C . ALA A 1 126 ? 11.049 5.360 -4.074 1.00 86.50 126 ALA A C 1
ATOM 1017 O O . ALA A 1 126 ? 10.727 5.292 -2.885 1.00 86.50 126 ALA A O 1
ATOM 1018 N N . LEU A 1 127 ? 10.134 5.337 -5.051 1.00 85.38 127 LEU A N 1
ATOM 1019 C CA . LEU A 1 127 ? 8.702 5.179 -4.792 1.00 85.38 127 LEU A CA 1
ATOM 1020 C C . LEU A 1 127 ? 8.361 3.786 -4.255 1.00 85.38 127 LEU A C 1
ATOM 1022 O O . LEU A 1 127 ? 7.537 3.663 -3.351 1.00 85.38 127 LEU A O 1
ATOM 1026 N N . LEU A 1 128 ? 8.979 2.724 -4.766 1.00 84.50 128 LEU A N 1
ATOM 1027 C CA . LEU A 1 128 ? 8.750 1.372 -4.253 1.00 84.50 128 LEU A CA 1
ATOM 1028 C C . LEU A 1 128 ? 9.270 1.200 -2.823 1.00 84.50 128 LEU A C 1
ATOM 1030 O O . LEU A 1 128 ? 8.586 0.590 -2.002 1.00 84.50 128 LEU A O 1
ATOM 1034 N N . GLU A 1 129 ? 10.414 1.798 -2.500 1.00 86.38 129 GLU A N 1
ATOM 1035 C CA . GLU A 1 129 ? 10.973 1.825 -1.147 1.00 86.38 129 GLU A CA 1
ATOM 1036 C C . GLU A 1 129 ? 10.124 2.679 -0.195 1.00 86.38 129 GLU A C 1
ATOM 1038 O O . GLU A 1 129 ? 9.905 2.319 0.959 1.00 86.38 129 GLU A O 1
ATOM 1043 N N . GLN A 1 130 ? 9.571 3.797 -0.667 1.00 85.06 130 GLN A N 1
ATOM 1044 C CA . GLN A 1 130 ? 8.607 4.557 0.124 1.00 85.06 130 GLN A CA 1
ATOM 1045 C C . GLN A 1 130 ? 7.325 3.743 0.350 1.00 85.06 130 GLN A C 1
ATOM 1047 O O . GLN A 1 130 ? 6.818 3.698 1.468 1.00 85.06 130 GLN A O 1
ATOM 1052 N N . GLY A 1 131 ? 6.832 3.058 -0.683 1.00 84.00 131 GLY A N 1
ATOM 1053 C CA . GLY A 1 131 ? 5.657 2.195 -0.620 1.00 84.00 131 GLY A CA 1
ATOM 1054 C C . GLY A 1 131 ? 5.838 0.959 0.266 1.00 84.00 131 GLY A C 1
ATOM 1055 O O . GLY A 1 131 ? 4.865 0.496 0.858 1.00 84.00 131 GLY A O 1
ATOM 1056 N N . SER A 1 132 ? 7.058 0.426 0.412 1.00 78.19 132 SER A N 1
ATOM 1057 C CA . SER A 1 132 ? 7.368 -0.705 1.305 1.00 78.19 132 SER A CA 1
ATOM 1058 C C . SER A 1 132 ? 7.280 -0.316 2.785 1.00 78.19 132 SER A C 1
ATOM 1060 O O . SER A 1 132 ? 6.872 -1.126 3.616 1.00 78.19 132 SER A O 1
ATOM 1062 N N . ARG A 1 133 ? 7.576 0.950 3.098 1.00 78.81 133 ARG A N 1
ATOM 1063 C CA . ARG A 1 133 ? 7.499 1.525 4.449 1.00 78.81 133 ARG A CA 1
ATOM 1064 C C . ARG A 1 133 ? 6.085 1.915 4.867 1.00 78.81 133 ARG A C 1
ATOM 1066 O O . ARG A 1 133 ? 5.856 2.172 6.042 1.00 78.81 133 ARG A O 1
ATOM 1073 N N . LEU A 1 134 ? 5.132 1.967 3.935 1.00 79.00 134 LEU A N 1
ATOM 1074 C CA . LEU A 1 134 ? 3.739 2.260 4.260 1.00 79.00 134 LEU A CA 1
ATOM 1075 C C . LEU A 1 134 ? 3.077 1.063 4.958 1.00 79.00 134 LEU A C 1
ATOM 1077 O O . LEU A 1 134 ? 3.200 -0.085 4.516 1.00 79.00 134 LEU A O 1
ATOM 1081 N N . ALA A 1 135 ? 2.314 1.352 6.014 1.00 68.25 135 ALA A N 1
ATOM 1082 C CA . ALA A 1 135 ? 1.516 0.364 6.744 1.00 68.25 135 ALA A CA 1
ATOM 1083 C C . ALA A 1 135 ? 0.407 -0.269 5.876 1.00 68.25 135 ALA A C 1
ATOM 1085 O O . ALA A 1 135 ? -0.003 -1.406 6.122 1.00 68.25 135 ALA A O 1
ATOM 1086 N N . ALA A 1 136 ? -0.037 0.443 4.834 1.00 74.88 136 ALA A N 1
ATOM 1087 C CA . ALA A 1 136 ? -0.966 -0.058 3.831 1.00 74.88 136 ALA A CA 1
ATOM 1088 C C . ALA A 1 136 ? -0.290 -0.167 2.463 1.00 74.88 136 ALA A C 1
ATOM 1090 O O . ALA A 1 136 ? 0.488 0.711 2.094 1.00 74.88 136 ALA A O 1
ATOM 1091 N N . GLU A 1 137 ? -0.594 -1.224 1.709 1.00 76.38 137 GLU A N 1
ATOM 1092 C CA . GLU A 1 137 ? -0.070 -1.395 0.352 1.00 76.38 137 GLU A CA 1
ATOM 1093 C C . GLU A 1 137 ? -1.025 -0.760 -0.671 1.00 76.38 137 GL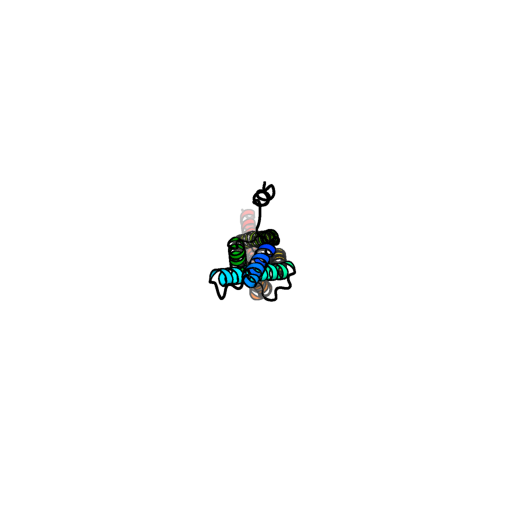U A C 1
ATOM 1095 O O . GLU A 1 137 ? -2.138 -1.261 -0.874 1.00 76.38 137 GLU A O 1
ATOM 1100 N N . PRO A 1 138 ? -0.631 0.353 -1.314 1.00 77.50 138 PRO A N 1
ATOM 1101 C CA . PRO A 1 138 ? -1.434 0.966 -2.358 1.00 77.50 138 PRO A CA 1
ATOM 1102 C C . PRO A 1 138 ? -1.327 0.158 -3.667 1.00 77.50 138 PRO A C 1
ATOM 1104 O O . PRO A 1 138 ? -0.250 -0.353 -3.994 1.00 77.50 138 PRO A O 1
ATOM 1107 N N . PRO A 1 139 ? -2.412 0.056 -4.461 1.00 77.00 139 PRO A N 1
ATOM 1108 C CA . PRO A 1 139 ? -2.429 -0.717 -5.708 1.00 77.00 139 PRO A CA 1
ATOM 1109 C C . PRO A 1 139 ? -1.398 -0.231 -6.741 1.00 77.00 139 PRO A C 1
ATOM 1111 O O . PRO A 1 139 ? -0.933 -1.006 -7.575 1.00 77.00 139 PRO A O 1
ATOM 1114 N N . GLU A 1 140 ? -0.989 1.035 -6.667 1.00 83.31 140 GLU A N 1
ATOM 1115 C CA . GLU A 1 140 ? 0.037 1.634 -7.517 1.00 83.31 140 GLU A CA 1
ATOM 1116 C C . GLU A 1 140 ? 1.409 0.964 -7.353 1.00 83.31 140 GLU A C 1
ATOM 1118 O O . GLU A 1 140 ? 2.154 0.890 -8.327 1.00 83.31 140 GLU A O 1
ATOM 1123 N N . CYS A 1 141 ? 1.741 0.413 -6.177 1.00 81.69 141 CYS A N 1
ATOM 1124 C CA . CYS A 1 141 ? 3.009 -0.295 -5.967 1.00 81.69 141 CYS A CA 1
ATOM 1125 C C . CYS A 1 141 ? 3.144 -1.539 -6.855 1.00 81.69 141 CYS A C 1
ATOM 1127 O O . CYS A 1 141 ? 4.250 -1.863 -7.287 1.00 81.69 141 CYS A O 1
ATOM 1129 N N . ALA A 1 142 ? 2.040 -2.235 -7.143 1.00 80.50 142 ALA A N 1
ATOM 1130 C CA . ALA A 1 142 ? 2.053 -3.382 -8.049 1.00 80.50 142 ALA A CA 1
ATOM 1131 C C . ALA A 1 142 ? 2.323 -2.948 -9.499 1.00 80.50 142 ALA A C 1
ATOM 1133 O O . ALA A 1 142 ? 3.092 -3.596 -10.205 1.00 80.50 142 ALA A O 1
ATOM 1134 N N . LEU A 1 143 ? 1.740 -1.820 -9.920 1.00 82.38 143 LEU A N 1
ATOM 1135 C CA . LEU A 1 143 ? 1.959 -1.244 -11.250 1.00 82.38 143 LEU A CA 1
ATOM 1136 C C . LEU A 1 143 ? 3.397 -0.731 -11.417 1.00 82.38 143 LEU A C 1
ATOM 1138 O O . LEU A 1 143 ? 4.029 -1.017 -12.430 1.00 82.38 143 LEU A O 1
ATOM 1142 N N . LEU A 1 144 ? 3.928 -0.026 -10.412 1.00 83.62 144 LEU A N 1
ATOM 1143 C CA . LEU A 1 144 ? 5.308 0.472 -10.406 1.00 83.62 144 LEU A CA 1
ATOM 1144 C C . LEU A 1 144 ? 6.329 -0.674 -10.497 1.00 83.62 144 LEU A C 1
ATOM 1146 O O . LEU A 1 144 ? 7.263 -0.583 -11.287 1.00 83.62 144 LEU A O 1
ATOM 1150 N N . ARG A 1 145 ? 6.121 -1.781 -9.767 1.00 82.94 145 ARG A N 1
ATOM 1151 C CA . ARG A 1 145 ? 6.955 -2.992 -9.900 1.00 82.94 145 ARG A CA 1
ATOM 1152 C C . ARG A 1 145 ? 6.909 -3.569 -11.312 1.00 82.94 145 ARG A C 1
ATOM 1154 O O . ARG A 1 145 ? 7.954 -3.869 -11.876 1.00 82.94 145 ARG A O 1
ATOM 1161 N N . GLY A 1 146 ? 5.718 -3.662 -11.904 1.00 82.50 146 GLY A N 1
ATOM 1162 C CA . GLY A 1 146 ? 5.567 -4.138 -13.279 1.00 82.50 146 GLY A CA 1
ATOM 1163 C C . GLY A 1 146 ? 6.309 -3.267 -14.299 1.00 82.50 146 GLY A C 1
ATOM 1164 O O . GLY A 1 146 ? 6.939 -3.798 -15.209 1.00 82.50 146 GLY A O 1
ATOM 1165 N N . LEU A 1 147 ? 6.289 -1.940 -14.135 1.00 81.44 147 LEU A N 1
ATOM 1166 C CA . LEU A 1 147 ? 7.055 -1.025 -14.989 1.00 81.44 147 LEU A CA 1
ATOM 1167 C C . LEU A 1 147 ? 8.568 -1.167 -14.792 1.00 81.44 147 LEU A C 1
ATOM 1169 O O . LEU A 1 147 ? 9.304 -1.134 -15.775 1.00 81.44 147 LEU A O 1
ATOM 1173 N N . GLN A 1 148 ? 9.032 -1.366 -13.555 1.00 81.88 148 GLN A N 1
ATOM 1174 C CA . GLN A 1 148 ? 10.448 -1.619 -13.276 1.00 81.88 148 GLN A CA 1
ATOM 1175 C C . GLN A 1 148 ? 10.925 -2.891 -13.981 1.00 81.88 148 GLN A C 1
ATOM 1177 O O . GLN A 1 148 ? 11.972 -2.901 -14.626 1.00 81.88 148 GLN A O 1
ATOM 1182 N N . GLU A 1 149 ? 10.131 -3.960 -13.893 1.00 80.31 149 GLU A N 1
ATOM 1183 C CA . GLU A 1 149 ? 10.417 -5.223 -14.566 1.00 80.31 149 GLU A CA 1
ATOM 1184 C C . GLU A 1 149 ? 10.440 -5.036 -16.085 1.00 80.31 149 GLU A C 1
ATOM 1186 O O . GLU A 1 149 ? 11.385 -5.476 -16.731 1.00 80.31 149 GLU A O 1
ATOM 1191 N N . GLN A 1 150 ? 9.462 -4.331 -16.663 1.00 76.06 150 GLN A N 1
ATOM 1192 C CA . GLN A 1 150 ? 9.446 -4.023 -18.098 1.00 76.06 150 GLN A CA 1
ATOM 1193 C C . GLN A 1 150 ? 10.679 -3.225 -18.543 1.00 76.06 150 GLN A C 1
ATOM 1195 O O . GLN A 1 150 ? 11.269 -3.557 -19.570 1.00 76.06 150 GLN A O 1
ATOM 1200 N N . GLY A 1 151 ? 11.095 -2.217 -17.769 1.00 73.56 151 GLY A N 1
ATOM 1201 C CA . GLY A 1 151 ? 12.319 -1.454 -18.024 1.00 73.56 151 GLY A CA 1
ATOM 1202 C C . GLY A 1 151 ? 13.563 -2.343 -18.003 1.00 73.56 151 GLY A C 1
ATOM 1203 O O . GLY A 1 151 ? 14.357 -2.317 -18.940 1.00 73.56 151 GLY A O 1
ATOM 1204 N N . ARG A 1 152 ? 13.673 -3.222 -17.003 1.00 75.00 152 ARG A N 1
ATOM 1205 C CA . ARG A 1 152 ? 14.776 -4.186 -16.900 1.00 75.00 152 ARG A CA 1
ATOM 1206 C C . ARG A 1 152 ? 14.808 -5.172 -18.071 1.00 75.00 152 ARG A C 1
ATOM 1208 O O . ARG A 1 152 ? 15.874 -5.474 -18.593 1.00 75.00 152 ARG A O 1
ATOM 1215 N N . TRP A 1 153 ? 13.647 -5.651 -18.517 1.00 71.81 153 TRP A N 1
ATOM 1216 C CA . TRP A 1 153 ? 13.540 -6.508 -19.702 1.00 71.81 153 TRP A CA 1
ATOM 1217 C C . TRP A 1 153 ? 13.958 -5.790 -20.990 1.00 71.81 153 TRP A C 1
ATOM 1219 O O . TRP A 1 153 ? 14.521 -6.427 -21.877 1.00 71.81 153 TRP A O 1
ATOM 1229 N N . LEU A 1 154 ? 13.680 -4.489 -21.111 1.00 65.75 154 LEU A N 1
ATOM 1230 C CA . LEU A 1 154 ? 14.111 -3.677 -22.251 1.00 65.75 154 LEU A CA 1
ATOM 1231 C C . LEU A 1 154 ? 15.630 -3.466 -22.257 1.00 65.75 154 LEU A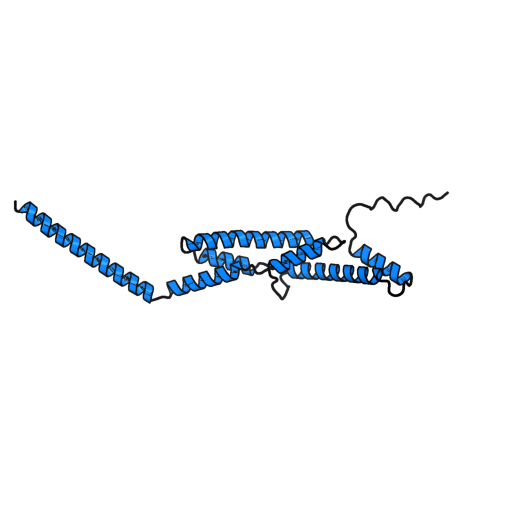 C 1
ATOM 1233 O O . LEU A 1 154 ? 16.232 -3.595 -23.319 1.00 65.75 154 LEU A O 1
ATOM 1237 N N . GLU A 1 155 ? 16.241 -3.208 -21.097 1.00 64.38 155 GLU A N 1
ATOM 1238 C CA . GLU A 1 155 ? 17.703 -3.108 -20.956 1.00 64.38 155 GLU A CA 1
ATOM 1239 C C . GLU A 1 155 ? 18.411 -4.440 -21.239 1.00 64.38 155 GLU A C 1
ATOM 1241 O O . GLU A 1 155 ? 19.444 -4.466 -21.898 1.00 64.38 155 GLU A O 1
ATOM 1246 N N . GLU A 1 156 ? 17.850 -5.566 -20.792 1.00 65.06 156 GLU A N 1
ATOM 1247 C CA . GLU A 1 156 ? 18.435 -6.897 -21.015 1.00 65.06 156 GLU A CA 1
ATOM 1248 C C . GLU A 1 156 ? 18.146 -7.461 -22.421 1.00 65.06 156 GLU A C 1
ATOM 1250 O O . GLU A 1 156 ? 18.667 -8.518 -22.799 1.00 65.06 156 GLU A O 1
ATOM 1255 N N . SER A 1 157 ? 17.318 -6.784 -23.224 1.00 72.69 157 SER A N 1
ATOM 1256 C CA . SER A 1 157 ? 16.953 -7.255 -24.557 1.00 72.69 157 SER A CA 1
ATOM 1257 C C . SER A 1 157 ? 18.073 -6.995 -25.563 1.00 72.69 157 SER A C 1
ATOM 1259 O O . SER A 1 157 ? 18.096 -5.989 -26.271 1.00 72.69 157 SER A O 1
ATOM 1261 N N . VAL A 1 158 ? 18.948 -7.990 -25.720 1.00 67.69 158 VAL A N 1
ATOM 1262 C CA . VAL A 1 158 ? 19.985 -8.054 -26.771 1.00 67.69 158 VAL A CA 1
ATOM 1263 C C . VAL A 1 158 ? 19.411 -7.773 -28.171 1.00 67.69 158 VAL A C 1
ATOM 1265 O O . VAL A 1 158 ? 20.103 -7.254 -29.044 1.00 67.69 158 VAL A O 1
ATOM 1268 N N . ALA A 1 159 ? 18.130 -8.075 -28.407 1.00 74.56 159 ALA A N 1
ATOM 1269 C CA . ALA A 1 159 ? 17.459 -7.780 -29.671 1.00 74.56 159 ALA A CA 1
ATOM 1270 C C . ALA A 1 159 ? 17.305 -6.270 -29.931 1.00 74.56 159 ALA A C 1
ATOM 1272 O O . ALA A 1 159 ? 17.425 -5.841 -31.077 1.00 74.56 159 ALA A O 1
ATOM 1273 N N . VAL A 1 160 ? 17.071 -5.466 -28.888 1.00 78.50 160 VAL A N 1
ATOM 1274 C CA . VAL A 1 160 ? 16.991 -4.001 -28.999 1.00 78.50 160 VAL A CA 1
ATOM 1275 C C . VAL A 1 160 ? 18.373 -3.422 -29.285 1.00 78.50 160 VAL A C 1
ATOM 1277 O O . VAL A 1 160 ? 18.504 -2.601 -30.189 1.0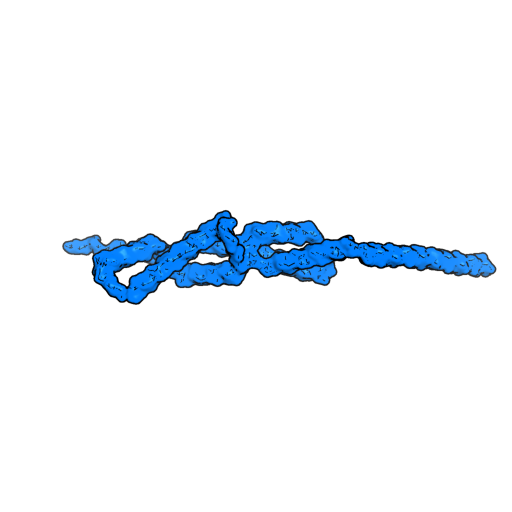0 78.50 160 VAL A O 1
ATOM 1280 N N . GLU A 1 161 ? 19.412 -3.897 -28.593 1.00 79.25 161 GLU A N 1
ATOM 1281 C CA . GLU A 1 161 ? 20.799 -3.493 -28.866 1.00 79.25 161 GLU A CA 1
ATOM 1282 C C . GLU A 1 161 ? 21.231 -3.852 -30.293 1.00 79.25 161 GLU A C 1
ATOM 1284 O O . GLU A 1 161 ? 21.814 -3.026 -30.995 1.00 79.25 161 GLU A O 1
ATOM 1289 N N . THR A 1 162 ? 20.889 -5.058 -30.754 1.00 82.31 162 THR A N 1
ATOM 1290 C CA . THR A 1 162 ? 21.214 -5.519 -32.112 1.00 82.31 162 THR A CA 1
ATOM 1291 C C . THR A 1 162 ? 20.508 -4.663 -33.163 1.00 82.31 162 THR A C 1
ATOM 1293 O O . THR A 1 162 ? 21.152 -4.177 -34.089 1.00 82.31 162 THR A O 1
ATOM 1296 N N . ALA A 1 163 ? 19.207 -4.406 -32.998 1.00 84.38 163 ALA A N 1
ATOM 1297 C CA . ALA A 1 163 ? 18.454 -3.558 -33.919 1.00 84.38 163 ALA A CA 1
ATOM 1298 C C . ALA A 1 163 ? 18.973 -2.107 -33.933 1.00 84.38 163 ALA A C 1
ATOM 1300 O O . ALA A 1 163 ? 19.047 -1.486 -34.992 1.00 84.38 163 ALA A O 1
ATOM 1301 N N . MET A 1 164 ? 19.368 -1.567 -32.775 1.00 87.31 164 MET A N 1
ATOM 1302 C CA . MET A 1 164 ? 19.975 -0.236 -32.675 1.00 87.31 164 MET A CA 1
ATOM 1303 C C . MET A 1 164 ? 21.309 -0.170 -33.433 1.00 87.31 164 MET A C 1
ATOM 1305 O O . MET A 1 164 ? 21.541 0.779 -34.185 1.00 87.31 164 MET A O 1
ATOM 1309 N N . ALA A 1 165 ? 22.154 -1.195 -33.283 1.00 87.75 165 ALA A N 1
ATOM 1310 C CA . ALA A 1 165 ? 23.436 -1.292 -33.974 1.00 87.75 165 ALA A CA 1
ATOM 1311 C C . ALA A 1 165 ? 23.263 -1.396 -35.500 1.00 87.75 165 ALA A C 1
ATOM 1313 O O . ALA A 1 165 ? 23.935 -0.678 -36.242 1.00 87.75 165 ALA A O 1
ATOM 1314 N N . GLU A 1 166 ? 22.324 -2.221 -35.973 1.00 92.62 166 GLU A N 1
ATOM 1315 C CA . GLU A 1 166 ? 21.998 -2.336 -37.402 1.00 92.62 166 GLU A CA 1
ATOM 1316 C C . GLU A 1 166 ? 21.508 -1.001 -37.983 1.00 92.62 166 GLU A C 1
ATOM 1318 O O . GLU A 1 166 ? 21.932 -0.591 -39.065 1.00 92.62 166 GLU A O 1
ATOM 1323 N N . LEU A 1 167 ? 20.651 -0.273 -37.257 1.00 92.94 167 LEU A N 1
ATOM 1324 C CA . LEU A 1 167 ? 20.172 1.042 -37.690 1.00 92.94 167 LEU A CA 1
ATOM 1325 C C . LEU A 1 167 ? 21.300 2.082 -37.759 1.00 92.94 167 LEU A C 1
ATOM 1327 O O . LEU A 1 167 ? 21.333 2.874 -38.701 1.00 92.94 167 LEU A O 1
ATOM 1331 N N . GLN A 1 168 ? 22.237 2.076 -36.808 1.00 92.75 168 GLN A N 1
ATOM 1332 C CA . GLN A 1 168 ? 23.414 2.954 -36.843 1.00 92.75 168 GLN A CA 1
ATOM 1333 C C . GLN A 1 168 ? 24.349 2.630 -38.010 1.00 92.75 168 GLN A C 1
ATOM 1335 O O . GLN A 1 168 ? 24.889 3.543 -38.641 1.00 92.75 168 GLN A O 1
ATOM 1340 N N . GLU A 1 169 ? 24.519 1.350 -38.341 1.00 95.81 169 GLU A N 1
ATOM 1341 C CA . GLU A 1 169 ? 25.287 0.947 -39.517 1.00 95.81 169 GLU A CA 1
ATOM 1342 C C . GLU A 1 169 ? 24.616 1.444 -40.805 1.00 95.81 169 GLU A C 1
ATOM 1344 O O . GLU A 1 169 ? 25.271 2.061 -41.649 1.00 95.81 169 GLU A O 1
ATOM 1349 N N . LEU A 1 170 ? 23.299 1.259 -40.934 1.00 95.75 170 LEU A N 1
ATOM 1350 C CA . LEU A 1 170 ? 22.536 1.749 -42.084 1.00 95.75 170 LEU A CA 1
ATOM 1351 C C . LEU A 1 170 ? 22.591 3.274 -42.221 1.00 95.75 170 LEU A C 1
ATOM 1353 O O . LEU A 1 170 ? 22.746 3.766 -43.339 1.00 95.75 170 LEU A O 1
ATOM 1357 N N . LEU A 1 171 ? 22.508 4.013 -41.111 1.00 95.19 171 LEU A N 1
ATOM 1358 C CA . LEU A 1 171 ? 22.662 5.468 -41.106 1.00 95.19 171 LEU A CA 1
ATOM 1359 C C . LEU A 1 171 ? 24.044 5.869 -41.639 1.00 95.19 171 LEU A C 1
ATOM 1361 O O . LEU A 1 171 ? 24.142 6.670 -42.562 1.00 95.19 171 LEU A O 1
ATOM 1365 N N . THR A 1 172 ? 25.099 5.230 -41.131 1.00 96.25 172 THR A N 1
ATOM 1366 C CA . THR A 1 172 ? 26.485 5.493 -41.547 1.00 96.25 172 THR A CA 1
ATOM 1367 C C . THR A 1 172 ? 26.685 5.203 -43.038 1.00 96.25 172 THR A C 1
ATOM 1369 O O . THR A 1 172 ? 27.377 5.927 -43.759 1.00 96.25 172 THR A O 1
ATOM 1372 N N . ILE A 1 173 ? 26.075 4.122 -43.534 1.00 96.25 173 ILE A N 1
ATOM 1373 C CA . ILE A 1 173 ? 26.095 3.782 -44.958 1.00 96.25 173 ILE A CA 1
ATOM 1374 C C . ILE A 1 173 ? 25.372 4.862 -45.768 1.00 96.25 173 ILE A C 1
ATOM 1376 O O . ILE A 1 173 ? 25.899 5.284 -46.799 1.00 96.25 173 ILE A O 1
ATOM 1380 N N . ALA A 1 174 ? 24.197 5.310 -45.324 1.00 94.50 174 ALA A N 1
ATOM 1381 C CA . ALA A 1 174 ? 23.416 6.339 -46.002 1.00 94.50 174 ALA A CA 1
ATOM 1382 C C . ALA A 1 174 ? 24.176 7.673 -46.094 1.00 94.50 174 ALA A C 1
ATOM 1384 O O . ALA A 1 174 ? 24.313 8.201 -47.197 1.00 94.50 174 ALA A O 1
ATOM 1385 N N . GLU A 1 175 ? 24.755 8.146 -44.988 1.00 95.06 175 GLU A N 1
ATOM 1386 C CA . GLU A 1 175 ? 25.584 9.362 -44.937 1.00 95.06 175 GLU A CA 1
ATOM 1387 C C . GLU A 1 175 ? 26.762 9.278 -45.920 1.00 95.06 175 GLU A C 1
ATOM 1389 O O . GLU A 1 175 ? 27.018 10.187 -46.709 1.00 95.06 175 GLU A O 1
ATOM 1394 N N . ARG A 1 176 ? 27.440 8.126 -45.975 1.00 96.25 176 ARG A N 1
ATOM 1395 C CA . ARG A 1 176 ? 28.546 7.914 -46.918 1.00 96.25 176 ARG A CA 1
ATOM 1396 C C . ARG A 1 176 ? 28.099 7.934 -48.382 1.00 96.25 176 ARG A C 1
ATOM 1398 O O . ARG A 1 176 ? 28.867 8.331 -49.264 1.00 96.25 176 ARG A O 1
ATOM 1405 N N . TRP A 1 177 ? 26.906 7.426 -48.685 1.00 94.44 177 TRP A N 1
ATOM 1406 C CA . TRP A 1 177 ? 26.354 7.506 -50.039 1.00 94.44 177 TRP A CA 1
ATOM 1407 C C . TRP A 1 177 ? 25.962 8.935 -50.407 1.00 94.44 177 TRP A C 1
ATOM 1409 O O . TRP A 1 177 ? 26.157 9.322 -51.560 1.00 94.44 177 TRP A O 1
ATOM 1419 N N . GLU A 1 178 ? 25.477 9.713 -49.445 1.00 95.44 178 GLU A N 1
ATOM 1420 C CA . GLU A 1 178 ? 25.162 11.129 -49.616 1.00 95.44 178 GLU A CA 1
ATOM 1421 C C . GLU A 1 178 ? 26.416 11.947 -49.961 1.00 95.44 178 GLU A C 1
ATOM 1423 O O . GLU A 1 178 ? 26.428 12.634 -50.983 1.00 95.44 178 GLU A O 1
ATOM 1428 N N . GLU A 1 179 ? 27.519 11.767 -49.226 1.00 94.94 179 GLU A N 1
ATOM 1429 C CA . GLU A 1 179 ? 28.805 12.414 -49.536 1.00 94.94 179 GLU A CA 1
ATOM 1430 C C . GLU A 1 179 ? 29.295 12.092 -50.955 1.00 94.94 179 GLU A C 1
ATOM 1432 O O . GLU A 1 179 ? 29.706 12.975 -51.710 1.00 94.94 179 GLU A O 1
ATOM 1437 N N . LYS A 1 180 ? 29.224 10.816 -51.358 1.00 95.19 180 LYS A N 1
ATOM 1438 C CA . LYS A 1 180 ? 29.625 10.398 -52.711 1.00 95.19 180 LYS A CA 1
ATOM 1439 C C . LYS A 1 180 ? 28.758 11.039 -53.786 1.00 95.19 180 LYS A C 1
ATOM 1441 O O . LYS A 1 180 ? 29.280 11.462 -54.816 1.00 95.19 180 LYS A O 1
ATOM 1446 N N . ALA A 1 181 ? 27.445 11.080 -53.568 1.00 93.94 181 ALA A N 1
ATOM 1447 C CA . ALA A 1 181 ? 26.524 11.719 -54.495 1.00 93.94 181 ALA A CA 1
ATOM 1448 C C . ALA A 1 181 ? 26.830 13.218 -54.621 1.00 93.94 181 ALA A C 1
ATOM 1450 O O . ALA A 1 181 ? 26.821 13.744 -55.734 1.00 93.94 181 ALA A O 1
ATOM 1451 N N . GLN A 1 182 ? 27.171 13.881 -53.514 1.00 93.06 182 GLN A N 1
ATOM 1452 C CA . GLN A 1 182 ? 27.534 15.294 -53.495 1.00 93.06 182 GLN A CA 1
ATOM 1453 C C . GLN A 1 182 ? 28.830 15.580 -54.264 1.00 93.06 182 GLN A C 1
ATOM 1455 O O . GLN A 1 182 ? 28.826 16.460 -55.123 1.00 93.06 182 GLN A O 1
ATOM 1460 N N . ILE A 1 183 ? 29.885 14.780 -54.072 1.00 92.81 183 ILE A N 1
ATOM 1461 C CA . ILE A 1 183 ? 31.132 14.884 -54.856 1.00 92.81 183 ILE A CA 1
ATOM 1462 C C . ILE A 1 183 ? 30.841 14.737 -56.356 1.00 92.81 183 ILE A C 1
ATOM 1464 O O . ILE A 1 183 ? 31.282 15.543 -57.171 1.00 92.81 183 ILE A O 1
ATOM 1468 N N . CYS A 1 184 ? 30.034 13.739 -56.735 1.00 90.69 184 CYS A N 1
ATOM 1469 C CA . CYS A 1 184 ? 29.652 13.537 -58.134 1.00 90.69 184 CYS A CA 1
ATOM 1470 C C . CYS A 1 184 ? 28.863 14.718 -58.722 1.00 90.69 184 CYS A C 1
ATOM 1472 O O . CYS A 1 184 ? 28.923 14.950 -59.931 1.00 90.69 184 CYS A O 1
ATOM 1474 N N . LEU A 1 185 ? 28.094 15.445 -57.909 1.00 91.50 185 LEU A N 1
ATOM 1475 C CA . LEU A 1 185 ? 27.413 16.659 -58.350 1.00 91.50 185 LEU A CA 1
ATOM 1476 C C . LEU A 1 185 ? 28.410 17.813 -58.520 1.00 91.50 185 LEU A C 1
ATOM 1478 O O . LEU A 1 185 ? 28.389 18.465 -59.563 1.00 91.50 185 LEU A O 1
ATOM 1482 N N . GLU A 1 186 ? 29.310 18.029 -57.560 1.00 89.69 186 GLU A N 1
ATOM 1483 C CA . GLU A 1 186 ? 30.335 19.082 -57.606 1.00 89.69 186 GLU A CA 1
ATOM 1484 C C . GLU A 1 186 ? 31.285 18.928 -58.801 1.00 89.69 186 GLU A C 1
ATOM 1486 O O . GLU A 1 186 ? 31.538 19.903 -59.512 1.00 89.69 186 GLU A O 1
ATOM 1491 N N . ASP A 1 187 ? 31.725 17.706 -59.106 1.00 88.00 187 ASP A N 1
ATOM 1492 C CA . ASP A 1 187 ? 32.566 17.421 -60.276 1.00 88.00 187 ASP A CA 1
ATOM 1493 C C . ASP A 1 187 ? 31.876 17.816 -61.592 1.00 88.00 187 ASP A C 1
ATOM 1495 O O . ASP A 1 187 ? 32.515 18.309 -62.524 1.00 88.00 187 ASP A O 1
ATOM 1499 N N . ARG A 1 188 ? 30.549 17.648 -61.678 1.00 83.19 188 ARG A N 1
ATOM 1500 C CA . ARG A 1 188 ? 29.773 18.034 -62.868 1.00 83.19 188 ARG A CA 1
ATOM 1501 C C . ARG A 1 188 ? 29.624 19.545 -63.007 1.00 83.19 188 ARG A C 1
ATOM 1503 O O . ARG A 1 188 ? 29.658 20.030 -64.134 1.00 83.19 188 ARG A O 1
ATOM 1510 N N . TYR A 1 189 ? 29.463 20.271 -61.902 1.00 75.69 189 TYR A N 1
ATOM 1511 C CA . TYR A 1 189 ? 29.404 21.738 -61.916 1.00 75.69 189 TYR A CA 1
ATOM 1512 C C . TYR A 1 189 ? 30.776 22.378 -62.158 1.00 75.69 189 TYR A C 1
ATOM 1514 O O . TYR A 1 189 ? 30.846 23.446 -62.751 1.00 75.69 189 TYR A O 1
ATOM 1522 N N . SER A 1 190 ? 31.859 21.715 -61.749 1.00 74.50 190 SER A N 1
ATOM 1523 C CA . SER A 1 190 ? 33.241 22.183 -61.939 1.00 74.50 190 SER A CA 1
ATOM 1524 C C . SER A 1 190 ? 33.765 21.990 -63.368 1.00 74.50 190 SER A C 1
ATOM 1526 O O . SER A 1 190 ? 34.771 22.586 -63.747 1.00 74.50 190 SER A O 1
ATOM 1528 N N . ALA A 1 191 ? 33.113 21.125 -64.148 1.00 67.44 191 ALA A N 1
ATOM 1529 C CA . ALA A 1 191 ? 33.480 20.795 -65.524 1.00 67.44 191 ALA A CA 1
ATOM 1530 C C . ALA A 1 191 ? 32.716 21.610 -66.594 1.00 67.44 191 ALA A C 1
ATOM 1532 O O . ALA A 1 191 ? 32.903 21.357 -67.788 1.00 67.44 191 ALA A O 1
ATOM 1533 N N . GLN A 1 192 ? 31.855 22.551 -66.184 1.00 52.94 192 GLN A N 1
ATOM 1534 C CA . GLN A 1 192 ? 31.147 23.511 -67.047 1.00 52.94 192 GLN A CA 1
ATOM 1535 C C . GLN A 1 192 ? 31.769 24.903 -66.945 1.00 52.94 192 GLN A C 1
ATOM 1537 O O . GLN A 1 192 ? 31.805 25.582 -67.996 1.00 52.94 192 GLN A O 1
#

Sequence (192 aa):
MNVQRYRWRERESEETGLEELQALRDEATERKFPDNELLQRLNTTIADTEHSVTVCGELLTHTHSRRMTLDELKAFVDRMHSLPCVISQLDEVKALLETVEQFQRSARSVLKGAELSPACPEELEALLEQGSRLAAEPPECALLRGLQEQGRWLEESVAVETAMAELQELLTIAERWEEKAQICLEDRYSAQ

pLDDT: mean 74.39, std 14.97, range [27.86, 96.25]

Organism: Lepisosteus oculatus (NCBI:txid7918)

Mean predicted aligned error: 15.09 Å

Solvent-accessible surface area (backbone atoms only — not comparable to full-atom values): 11203 Å² total; per-residue (Å²): 134,87,87,78,85,79,82,85,79,81,80,85,71,85,68,56,38,72,66,56,57,51,49,53,49,52,54,42,60,74,66,64,63,77,89,44,73,65,56,51,52,48,52,50,51,51,51,54,48,53,50,50,53,50,52,50,52,27,46,78,67,68,64,48,90,64,72,38,42,56,68,55,52,50,54,46,52,53,51,54,70,69,44,89,45,64,60,87,61,50,64,57,53,48,52,51,50,52,51,52,52,51,48,50,50,53,50,51,52,50,56,62,46,36,78,79,43,85,63,57,66,69,60,52,50,53,51,47,56,54,47,67,72,41,61,41,52,54,76,61,55,60,54,52,50,51,51,51,50,52,52,51,52,56,73,68,30,62,66,56,56,50,53,52,51,53,51,52,51,52,48,55,53,49,54,55,50,50,54,53,52,49,51,60,50,49,56,58,64,73,75,110

Radius of gyration: 33.86 Å; Cα contacts (8 Å, |Δi|>4): 100; chains: 1; bounding box: 65×34×119 Å

Secondary structure (DSSP, 8-state):
----SSSSSS--SS---HHHHHHHHHHHHHTT--S-HHHHHHHHHHHHHHHHHHHHHHHHTT--SSPEEHHHHHHHHHHHHHSSS--TTHHHHHHHHHHHHHHHHHHHHHHHHHTTSPPPHHHHHHHHHHHHSSSEE-THHHHHHHHHHHHHHHHT-HHHHHHHHHHHHHHHHHHHHHHHHHHHHHHHHHT-